Protein AF-X1NK02-F1 (afdb_monomer_lite)

Organism: NCBI:txid412755

Foldseek 3Di:
DLQVLQVVCVVVVVFVDGDDPVLSVVLVVLLVVCVVDPDPVVSLVVNLCSVCVRVRHHRPSCDPVSSVVVSVVSPPPVQDFDAAKDKDWDKDWADDDPPPAPIKIKIKIKMWGKDDPHSFKIKIKIKMKIAIPSDPCSQAFIKIKIKIWMWGDPDPFKIKIKMWMWIWGHHRNDIWIKIKIKIWIWGDPDPFKIWIWMWMWMDGPPDPGIDIDTDIDIGGDDD

Structure (mmCIF, N/CA/C/O backbone):
data_AF-X1NK02-F1
#
_entry.id   AF-X1NK02-F1
#
loop_
_atom_site.group_PDB
_atom_site.id
_atom_site.type_symbol
_atom_site.label_atom_id
_atom_site.label_alt_id
_atom_site.label_comp_id
_atom_site.label_asym_id
_atom_site.label_entity_id
_atom_site.label_seq_id
_atom_site.pdbx_PDB_ins_code
_atom_site.Cartn_x
_atom_site.Cartn_y
_atom_site.Cartn_z
_atom_site.occupancy
_atom_site.B_iso_or_equiv
_atom_site.auth_seq_id
_atom_site.auth_comp_id
_atom_site.auth_asym_id
_atom_site.auth_atom_id
_atom_site.pdbx_PDB_model_num
ATOM 1 N N . LYS A 1 1 ? -5.546 4.796 10.989 1.00 86.94 1 LYS A N 1
ATOM 2 C CA . LYS A 1 1 ? -5.969 4.549 12.393 1.00 86.94 1 LYS A CA 1
ATOM 3 C C . LYS A 1 1 ? -7.163 5.430 12.778 1.00 86.94 1 LYS A C 1
ATOM 5 O O . LYS A 1 1 ? -8.167 4.857 13.179 1.00 86.94 1 LYS A O 1
ATOM 10 N N . ALA A 1 2 ? -7.131 6.742 12.509 1.00 90.06 2 ALA A N 1
ATOM 11 C CA . ALA A 1 2 ? -8.262 7.672 12.683 1.00 90.06 2 ALA A CA 1
ATOM 12 C C . ALA A 1 2 ? -9.630 7.133 12.203 1.00 90.06 2 ALA A C 1
ATOM 14 O O . ALA A 1 2 ? -10.555 7.009 12.994 1.00 90.06 2 ALA A O 1
ATOM 15 N N . MET A 1 3 ? -9.734 6.664 10.952 1.00 89.19 3 MET A N 1
ATOM 16 C CA . MET A 1 3 ? -10.995 6.100 10.426 1.00 89.19 3 MET A CA 1
ATOM 17 C C . MET A 1 3 ? -11.525 4.880 11.205 1.00 89.19 3 MET A C 1
ATOM 19 O O . MET A 1 3 ? -12.727 4.635 11.230 1.00 89.19 3 MET A O 1
ATOM 23 N N . LYS A 1 4 ? -10.648 4.067 11.820 1.00 88.56 4 LYS A N 1
ATOM 24 C CA . LYS A 1 4 ? -11.087 2.934 12.656 1.00 88.56 4 LYS A CA 1
ATOM 25 C C . LYS A 1 4 ? -11.664 3.425 13.983 1.00 88.56 4 LYS A C 1
ATOM 27 O O . LYS A 1 4 ? -12.632 2.833 14.450 1.00 88.56 4 LYS A O 1
ATOM 32 N N . ILE A 1 5 ? -11.057 4.461 14.564 1.00 92.56 5 ILE A N 1
ATOM 33 C CA . ILE A 1 5 ? -11.533 5.110 15.790 1.00 92.56 5 ILE A CA 1
ATOM 34 C C . ILE A 1 5 ? -12.930 5.681 15.542 1.00 92.56 5 ILE A C 1
ATOM 36 O O . ILE A 1 5 ? -13.869 5.294 16.226 1.00 92.56 5 ILE A O 1
ATOM 40 N N . ASP A 1 6 ? -13.089 6.488 14.493 1.00 93.88 6 ASP A N 1
ATOM 41 C CA . ASP A 1 6 ? -14.381 7.050 14.086 1.00 93.88 6 ASP A CA 1
ATOM 42 C C . ASP A 1 6 ? -15.451 5.963 13.871 1.00 93.88 6 ASP A C 1
ATOM 44 O O . ASP A 1 6 ? -16.504 5.969 14.512 1.00 93.88 6 ASP A O 1
ATOM 48 N N . ALA A 1 7 ? -15.149 4.945 13.057 1.00 91.25 7 ALA A N 1
ATOM 49 C CA . ALA A 1 7 ? -16.084 3.850 12.805 1.00 91.25 7 ALA A CA 1
ATOM 50 C C . ALA A 1 7 ? -16.464 3.075 14.081 1.00 91.25 7 ALA A C 1
ATOM 52 O O . ALA A 1 7 ? -17.596 2.597 14.195 1.00 91.25 7 ALA A O 1
ATOM 53 N N . TYR A 1 8 ? -15.537 2.923 15.032 1.00 93.31 8 TYR A N 1
ATOM 54 C CA . TYR A 1 8 ? -15.822 2.319 16.331 1.00 93.31 8 TYR A CA 1
ATOM 55 C C . TYR A 1 8 ? -16.775 3.196 17.154 1.00 93.31 8 TYR A C 1
ATOM 57 O O . TYR A 1 8 ? -17.812 2.694 17.594 1.00 93.31 8 TYR A O 1
ATOM 65 N N . LEU A 1 9 ? -16.469 4.487 17.303 1.00 93.75 9 LEU A N 1
ATOM 66 C CA . LEU A 1 9 ? -17.239 5.423 18.125 1.00 93.75 9 LEU A CA 1
ATOM 67 C C . LEU A 1 9 ? -18.674 5.587 17.610 1.00 93.75 9 LEU A C 1
ATOM 69 O O . LEU A 1 9 ? -19.621 5.514 18.395 1.00 93.75 9 LEU A O 1
ATOM 73 N N . VAL A 1 10 ? 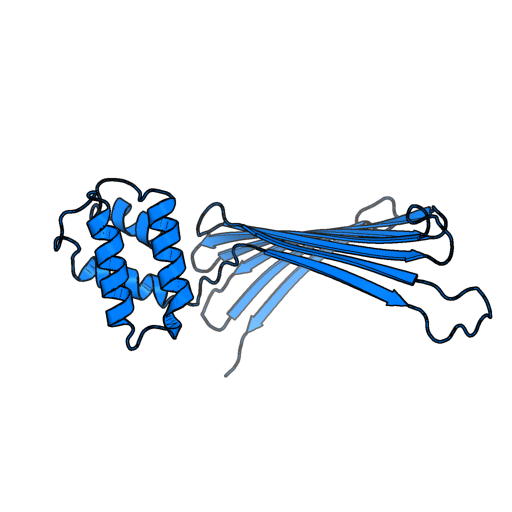-18.863 5.706 16.291 1.00 93.19 10 VAL A N 1
ATOM 74 C CA . VAL A 1 10 ? -20.203 5.746 15.678 1.00 93.19 10 VAL A CA 1
ATOM 75 C C . VAL A 1 10 ? -20.952 4.439 15.919 1.00 93.19 10 VAL A C 1
ATOM 77 O O . VAL A 1 10 ? -22.111 4.439 16.331 1.00 93.19 10 VAL A O 1
ATOM 80 N N . LYS A 1 11 ? -20.298 3.294 15.689 1.00 92.69 11 LYS A N 1
ATOM 81 C CA . LYS A 1 11 ? -20.923 1.974 15.860 1.00 92.69 11 LYS A CA 1
ATOM 82 C C . LYS A 1 11 ? -21.337 1.713 17.308 1.00 92.69 11 LYS A C 1
ATOM 84 O O . LYS A 1 11 ? -22.330 1.024 17.544 1.00 92.69 11 LYS A O 1
ATOM 89 N N . LYS A 1 12 ? -20.555 2.210 18.265 1.00 91.31 12 LYS A N 1
ATOM 90 C CA . LYS A 1 12 ? -20.831 2.113 19.699 1.00 91.31 12 LYS A CA 1
ATOM 91 C C . LYS A 1 12 ? -21.932 3.081 20.143 1.00 91.31 12 LYS A C 1
ATOM 93 O O . LYS A 1 12 ? -22.622 2.790 21.119 1.00 91.31 12 LYS A O 1
ATOM 98 N N . GLY A 1 13 ? -22.133 4.163 19.392 1.00 90.25 13 GLY A N 1
ATOM 99 C CA . GLY A 1 13 ? -23.071 5.237 19.707 1.00 90.25 13 GLY A CA 1
ATOM 100 C C . GLY A 1 13 ? -22.479 6.312 20.618 1.00 90.25 13 GLY A C 1
ATOM 101 O O . GLY A 1 13 ? -23.237 7.112 21.156 1.00 90.25 13 GLY A O 1
ATOM 102 N N . SER A 1 14 ? -21.155 6.322 20.796 1.00 92.19 14 SER A N 1
ATOM 103 C CA . SER A 1 14 ? -20.435 7.310 21.606 1.00 92.19 14 SER A CA 1
ATOM 104 C C . SER A 1 14 ? -20.436 8.686 20.943 1.00 92.19 14 SER A C 1
ATOM 106 O O . SER A 1 14 ? -20.563 9.701 21.618 1.00 92.19 14 SER A O 1
ATOM 108 N N . ILE A 1 15 ? -20.383 8.723 19.608 1.00 92.62 15 ILE A N 1
ATOM 109 C CA . ILE A 1 15 ? -20.606 9.937 18.816 1.00 92.62 15 ILE A CA 1
ATOM 110 C C . ILE A 1 15 ? -21.840 9.770 17.928 1.00 92.62 15 ILE A C 1
ATOM 112 O O . ILE A 1 15 ? -22.154 8.678 17.450 1.00 92.62 15 ILE A O 1
ATOM 116 N N . SER A 1 16 ? -22.557 10.871 17.712 1.00 89.81 16 SER A N 1
ATOM 117 C CA . SER A 1 16 ? -23.849 10.868 17.008 1.00 89.81 16 SER A CA 1
ATOM 118 C C . SER A 1 16 ? -23.751 10.756 15.480 1.00 89.81 16 SER A C 1
ATOM 120 O O . SER A 1 16 ? -24.720 10.349 14.835 1.00 89.81 16 SER A O 1
ATOM 122 N N . LYS A 1 17 ? -22.601 11.102 14.893 1.00 92.62 17 LYS A N 1
ATOM 123 C CA . LYS A 1 17 ? -22.297 10.957 13.462 1.00 92.62 17 LYS A CA 1
ATOM 124 C C . LYS A 1 17 ? -20.792 10.799 13.239 1.00 92.62 17 LYS A C 1
ATOM 126 O O . LYS A 1 17 ? -20.017 11.038 14.160 1.00 92.62 17 LYS A O 1
ATOM 131 N N . HIS A 1 18 ? -20.419 10.413 12.019 1.00 93.56 18 HIS A N 1
ATOM 132 C CA . HIS A 1 18 ? -19.021 10.343 11.594 1.00 93.56 18 HIS A CA 1
ATOM 133 C C . HIS A 1 18 ? -18.321 11.700 11.725 1.00 93.56 18 HIS A C 1
ATOM 135 O O . HIS A 1 18 ? -18.937 12.741 11.464 1.00 93.56 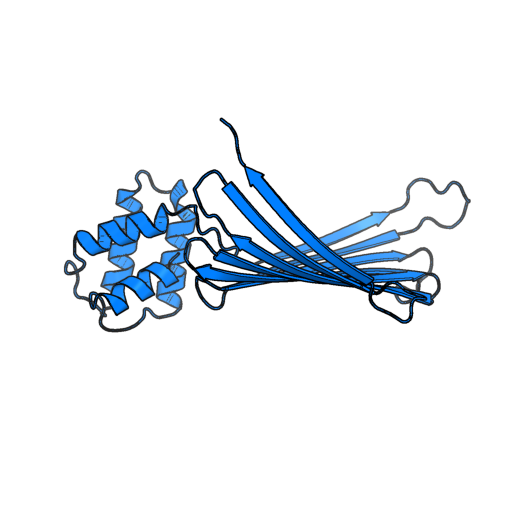18 HIS A O 1
ATOM 141 N N . LEU A 1 19 ? -17.050 11.648 12.126 1.00 93.81 19 LEU A N 1
ATOM 142 C CA . LEU A 1 19 ? -16.134 12.784 12.139 1.00 93.81 19 LEU A CA 1
ATOM 143 C C . LEU A 1 19 ? -15.945 13.333 10.719 1.00 93.81 19 LEU A C 1
ATOM 145 O O . LEU A 1 19 ? -15.939 12.567 9.752 1.00 93.81 19 LEU A O 1
ATOM 149 N N . ASP A 1 20 ? -15.808 14.653 10.595 1.00 93.56 20 ASP A N 1
ATOM 150 C CA . ASP A 1 20 ? -15.565 15.284 9.298 1.00 93.56 20 ASP A CA 1
ATOM 151 C C . ASP A 1 20 ? -14.076 15.115 8.904 1.00 93.56 20 ASP A C 1
ATOM 153 O O . ASP A 1 20 ? -13.220 14.840 9.750 1.00 93.56 20 ASP A O 1
ATOM 157 N N . ASP A 1 21 ? -13.744 15.270 7.615 1.00 89.31 21 ASP A N 1
ATOM 158 C CA . ASP A 1 21 ? -12.398 14.960 7.089 1.00 89.31 21 ASP A CA 1
ATOM 159 C C . ASP A 1 21 ? -11.273 15.719 7.817 1.00 89.31 21 ASP A C 1
ATOM 161 O O . ASP A 1 21 ? -10.218 15.149 8.087 1.00 89.31 21 ASP A O 1
ATOM 165 N N . LEU A 1 22 ? -11.515 16.977 8.204 1.00 91.81 22 LEU A N 1
ATOM 166 C CA . LEU A 1 22 ? -10.548 17.793 8.949 1.00 91.81 22 LEU A CA 1
ATOM 167 C C . LEU A 1 22 ? -10.240 17.222 10.341 1.00 91.81 22 LEU A C 1
ATOM 169 O O . LEU A 1 22 ? -9.086 17.234 10.767 1.00 91.81 22 LEU A O 1
ATOM 173 N N . ASP A 1 23 ? -11.247 16.693 11.037 1.00 94.00 23 ASP A N 1
ATOM 174 C CA . ASP A 1 23 ? -11.070 16.090 12.361 1.00 94.00 23 ASP A CA 1
ATOM 175 C C . ASP A 1 23 ? -10.334 14.748 12.238 1.00 94.00 23 ASP A C 1
ATOM 177 O O . ASP A 1 23 ? -9.454 14.425 13.038 1.00 94.00 23 ASP A O 1
ATOM 181 N N . LEU A 1 24 ? -10.650 13.973 11.193 1.00 92.44 24 LEU A N 1
ATOM 182 C CA . LEU A 1 24 ? -9.955 12.723 10.881 1.00 92.44 24 LEU A CA 1
ATOM 183 C C . LEU A 1 24 ? -8.480 12.955 10.533 1.00 92.44 24 LEU A C 1
ATOM 185 O O . LEU A 1 24 ? -7.630 12.171 10.964 1.00 92.44 24 LEU A O 1
ATOM 189 N N . GLU A 1 25 ? -8.172 14.008 9.774 1.00 90.56 25 GLU A N 1
ATOM 190 C CA . GLU A 1 25 ? -6.802 14.421 9.458 1.00 90.56 25 GLU A CA 1
ATOM 191 C C . GLU A 1 25 ? -6.047 14.875 10.711 1.00 90.56 25 GLU A C 1
ATOM 193 O O . GLU A 1 25 ? -4.913 14.440 10.913 1.00 90.56 25 GLU A O 1
ATOM 198 N N . ALA A 1 26 ? -6.679 15.662 11.589 1.00 93.56 26 ALA A N 1
ATOM 199 C CA . ALA A 1 26 ? -6.086 16.074 12.862 1.00 93.56 26 ALA A CA 1
ATOM 200 C C . ALA A 1 26 ? -5.750 14.862 13.748 1.00 93.56 26 ALA A C 1
ATOM 202 O O . ALA A 1 26 ? -4.612 14.706 14.183 1.00 93.56 26 ALA A O 1
ATOM 203 N N . ILE A 1 27 ? -6.694 13.931 13.927 1.00 94.19 27 ILE A N 1
ATOM 204 C CA . ILE A 1 27 ? -6.454 12.679 14.665 1.00 94.19 27 ILE A CA 1
ATOM 205 C C . ILE A 1 27 ? -5.318 11.872 14.022 1.00 94.19 27 ILE A C 1
ATOM 207 O O . ILE A 1 27 ? -4.486 11.297 14.722 1.00 94.19 27 ILE A O 1
ATOM 211 N N . ALA A 1 28 ? -5.278 11.782 12.690 1.00 90.50 28 ALA A N 1
ATOM 212 C CA . ALA A 1 28 ? -4.229 11.044 11.992 1.00 90.50 28 ALA A CA 1
ATOM 213 C C . ALA A 1 28 ? -2.844 11.671 12.204 1.00 90.50 28 ALA A C 1
ATOM 215 O O . ALA A 1 28 ? -1.889 10.930 12.433 1.00 90.50 28 ALA A O 1
ATOM 216 N N . TYR A 1 29 ? -2.755 13.001 12.161 1.00 91.88 29 TYR A N 1
ATOM 217 C CA . TYR A 1 29 ? -1.526 13.754 12.390 1.00 91.88 29 TYR A CA 1
ATOM 218 C C . TYR A 1 29 ? -0.974 13.537 13.804 1.00 91.88 29 TYR A C 1
ATOM 220 O O . TYR A 1 29 ? 0.214 13.251 13.964 1.00 91.88 29 TYR A O 1
ATOM 228 N N . GLU A 1 30 ? -1.833 13.594 14.823 1.00 95.12 30 GLU A N 1
ATOM 229 C CA . GLU A 1 30 ? -1.399 13.370 16.205 1.00 95.12 30 GLU A CA 1
ATOM 230 C C . GLU A 1 30 ? -0.936 11.927 16.437 1.00 95.12 30 GLU A C 1
ATOM 232 O O . GLU A 1 30 ? 0.083 11.694 17.086 1.00 95.12 30 GLU A O 1
ATOM 237 N N . ILE A 1 31 ? -1.615 10.944 15.832 1.00 91.56 31 ILE A N 1
ATOM 238 C CA . ILE A 1 31 ? -1.187 9.537 15.888 1.00 91.56 31 ILE A CA 1
ATOM 239 C C . ILE A 1 31 ? 0.177 9.332 15.209 1.00 91.56 31 ILE A C 1
ATOM 241 O O . ILE A 1 31 ? 0.985 8.548 15.705 1.00 91.56 31 ILE A O 1
ATOM 245 N N . ASP A 1 32 ? 0.437 9.989 14.076 1.00 88.38 32 ASP A N 1
ATOM 246 C CA . ASP A 1 32 ? 1.734 9.906 13.383 1.00 88.38 32 ASP A CA 1
ATOM 247 C C . ASP A 1 32 ? 2.856 10.566 14.205 1.00 88.38 32 ASP A C 1
ATOM 249 O O . ASP A 1 32 ? 4.000 10.111 14.217 1.00 88.38 32 ASP A O 1
ATOM 253 N N . SER A 1 33 ? 2.491 11.576 14.994 1.00 90.94 33 SER A N 1
ATOM 254 C CA . SER A 1 33 ? 3.384 12.311 15.890 1.00 90.94 33 SER A CA 1
ATOM 255 C C . SER A 1 33 ? 3.573 11.637 17.256 1.00 90.94 33 SER A C 1
ATOM 257 O O . SER A 1 33 ? 4.112 12.251 18.167 1.00 90.94 33 SER A O 1
ATOM 259 N N . ILE A 1 34 ? 3.207 10.360 17.435 1.00 91.50 34 ILE A N 1
ATOM 260 C CA . ILE A 1 34 ? 3.286 9.662 18.737 1.00 91.50 34 ILE A CA 1
ATOM 261 C C . ILE A 1 34 ? 4.659 9.775 19.425 1.00 91.50 34 ILE A C 1
ATOM 263 O O . ILE A 1 34 ? 4.735 9.869 20.646 1.00 91.50 34 ILE A O 1
ATOM 267 N N . ALA A 1 35 ? 5.749 9.819 18.652 1.00 89.62 35 ALA A N 1
ATOM 268 C CA . ALA A 1 35 ? 7.110 9.939 19.174 1.00 89.62 35 ALA A CA 1
ATOM 269 C C . ALA A 1 35 ? 7.439 11.325 19.766 1.00 89.62 35 ALA A C 1
ATOM 271 O O . ALA A 1 35 ? 8.477 11.471 20.410 1.00 89.62 35 ALA A O 1
ATOM 272 N N . THR A 1 36 ? 6.606 12.346 19.532 1.00 93.44 36 THR A N 1
ATOM 273 C CA . THR A 1 36 ? 6.796 13.698 20.081 1.00 93.44 36 THR A CA 1
ATOM 274 C C . THR A 1 36 ? 6.149 13.891 21.450 1.00 93.44 36 THR A C 1
ATOM 276 O O . THR A 1 36 ? 6.418 14.900 22.100 1.00 93.44 36 THR A O 1
ATOM 279 N N . TYR A 1 37 ? 5.311 12.951 21.888 1.00 94.81 37 TYR A N 1
ATOM 280 C CA . TYR A 1 37 ? 4.633 12.980 23.182 1.00 94.81 37 TYR A CA 1
ATOM 281 C C . TYR A 1 37 ? 5.499 12.354 24.284 1.00 94.81 37 TYR A C 1
ATOM 283 O O . TYR A 1 37 ? 6.221 11.387 24.041 1.00 94.81 37 TYR A O 1
ATOM 291 N N . GLU A 1 38 ? 5.436 12.901 25.504 1.00 95.38 38 GLU A N 1
ATOM 292 C CA . GLU A 1 38 ? 6.187 12.374 26.657 1.00 95.38 38 GLU A CA 1
ATOM 293 C C . GLU A 1 38 ? 5.626 11.019 27.104 1.00 95.38 38 GLU A C 1
ATOM 295 O O . GLU A 1 38 ? 6.381 10.087 27.396 1.00 95.38 38 GLU A O 1
ATOM 300 N N . THR A 1 39 ? 4.300 10.886 27.104 1.00 95.44 39 THR A N 1
ATOM 301 C CA . THR A 1 39 ? 3.603 9.640 27.405 1.00 95.44 39 THR A CA 1
ATOM 302 C C . THR A 1 39 ? 2.491 9.351 26.399 1.00 95.44 39 THR A C 1
ATOM 304 O O . THR A 1 39 ? 1.950 10.238 25.743 1.00 95.44 39 THR A O 1
ATOM 307 N N . PHE A 1 40 ? 2.099 8.078 26.300 1.00 93.62 40 PHE A N 1
ATOM 308 C CA . PHE A 1 40 ? 0.961 7.681 25.470 1.00 93.62 40 PHE A CA 1
ATOM 309 C C . PHE A 1 40 ? -0.373 8.246 25.985 1.00 93.62 40 PHE A C 1
ATOM 311 O O . PHE A 1 40 ? -1.281 8.483 25.196 1.00 93.62 40 PHE A O 1
ATOM 318 N N . ALA A 1 41 ? -0.480 8.496 27.295 1.00 94.31 41 ALA A N 1
ATOM 319 C CA . ALA A 1 41 ? -1.649 9.145 27.879 1.00 94.31 41 ALA A CA 1
ATOM 320 C C . ALA A 1 41 ? -1.805 10.585 27.367 1.00 94.31 41 ALA A C 1
ATOM 322 O O . ALA A 1 41 ? -2.913 10.964 27.012 1.00 94.31 41 ALA A O 1
ATOM 323 N N . ASP A 1 42 ? -0.701 11.327 27.215 1.00 96.06 42 ASP A N 1
ATOM 324 C CA . ASP A 1 42 ? -0.737 12.697 26.682 1.00 96.06 42 ASP A CA 1
ATOM 325 C C . ASP A 1 42 ? -1.283 12.732 25.245 1.00 96.06 42 ASP A C 1
ATOM 327 O O . ASP A 1 42 ? -2.053 13.622 24.891 1.00 96.06 42 ASP A O 1
ATOM 331 N N . LEU A 1 43 ? -0.937 11.735 24.418 1.00 96.31 43 LEU A N 1
ATOM 332 C CA . LEU A 1 43 ? -1.532 11.583 23.087 1.00 96.31 43 LEU A CA 1
ATOM 333 C C . LEU A 1 43 ? -3.040 11.309 23.184 1.00 96.31 43 LEU A C 1
ATOM 335 O O . LEU A 1 43 ? -3.821 11.908 22.449 1.00 96.31 43 LEU A O 1
ATOM 339 N N . LEU A 1 44 ? -3.461 10.390 24.058 1.00 96.00 44 LEU A N 1
ATOM 340 C CA . LEU A 1 44 ? -4.879 10.050 24.214 1.00 96.00 44 LEU A CA 1
ATOM 341 C C . LEU A 1 44 ? -5.710 11.245 24.693 1.00 96.00 44 LEU A C 1
ATOM 343 O O . LEU A 1 44 ? -6.823 11.416 24.197 1.00 96.00 44 LEU A O 1
ATOM 347 N N . ASP A 1 45 ? -5.162 12.081 25.575 1.00 95.00 45 ASP A N 1
ATOM 348 C CA . ASP A 1 45 ? -5.802 13.316 26.034 1.00 95.00 45 ASP A CA 1
ATOM 349 C C . ASP A 1 45 ? -6.014 14.291 24.861 1.00 95.00 45 ASP A C 1
ATOM 351 O O . ASP A 1 45 ? -7.124 14.783 24.663 1.00 95.00 45 ASP A O 1
ATOM 355 N N . VAL A 1 46 ? -5.002 14.496 24.006 1.00 96.31 46 VAL A N 1
ATOM 356 C CA . VAL A 1 46 ? -5.144 15.333 22.797 1.00 96.31 46 VAL A CA 1
ATOM 357 C C . VAL A 1 46 ? -6.179 14.758 21.828 1.00 96.31 46 VAL A C 1
ATOM 359 O O . VAL A 1 46 ? -7.008 15.490 21.285 1.00 96.31 46 VAL A O 1
ATOM 362 N N . LEU A 1 47 ? -6.181 13.440 21.615 1.00 95.75 47 LEU A N 1
ATOM 363 C CA . LEU A 1 47 ? -7.182 12.801 20.760 1.00 95.75 47 LEU A CA 1
ATOM 364 C C . LEU A 1 47 ? -8.598 12.954 21.325 1.00 95.75 47 LEU A C 1
ATOM 366 O O . LEU A 1 47 ? -9.534 13.190 20.558 1.00 95.75 47 LEU A O 1
ATOM 370 N N . GLN A 1 48 ? -8.759 12.844 22.645 1.00 94.75 48 GLN A N 1
ATOM 371 C CA . GLN A 1 48 ? -10.028 13.098 23.317 1.00 94.75 48 GLN A CA 1
ATOM 372 C C . GLN A 1 48 ? -10.480 14.545 23.104 1.00 94.75 48 GLN A C 1
ATOM 374 O O . GLN A 1 48 ? -11.633 14.758 22.731 1.00 94.75 48 GLN A O 1
ATOM 379 N N . GLU A 1 49 ? -9.590 15.526 23.264 1.00 94.38 49 GLU A N 1
ATOM 380 C CA . GLU A 1 49 ? -9.907 16.939 23.026 1.00 94.38 49 GLU A CA 1
ATOM 381 C C . GLU A 1 49 ? -10.379 17.196 21.588 1.00 94.38 49 GLU A C 1
ATOM 383 O O . GLU A 1 49 ? -11.371 17.900 21.389 1.00 94.38 49 GLU A O 1
ATOM 388 N N . ILE A 1 50 ? -9.728 16.594 20.585 1.00 94.44 50 ILE A N 1
ATOM 389 C CA . ILE A 1 50 ? -10.146 16.715 19.179 1.00 94.44 50 ILE A CA 1
ATOM 390 C C . ILE A 1 50 ? -11.547 16.117 18.981 1.00 94.44 50 ILE A C 1
ATOM 392 O O . ILE A 1 50 ? -12.423 16.761 18.401 1.00 94.44 50 ILE A O 1
ATOM 396 N N . ILE A 1 51 ? -11.783 14.902 19.487 1.00 94.00 51 ILE A N 1
ATOM 397 C CA . ILE A 1 51 ? -13.061 14.191 19.322 1.00 94.00 51 ILE A CA 1
ATOM 398 C C . ILE A 1 51 ? -14.200 14.941 20.021 1.00 94.00 51 ILE A C 1
ATOM 400 O O . ILE A 1 51 ? -15.265 15.140 19.433 1.00 94.00 51 ILE A O 1
ATOM 404 N N . GLU A 1 52 ? -13.995 15.383 21.258 1.00 93.19 52 GLU A N 1
ATOM 405 C CA . GLU A 1 52 ? -14.998 16.133 22.018 1.00 93.19 52 GLU A CA 1
ATOM 406 C C . GLU A 1 52 ? -15.208 17.550 21.464 1.00 93.19 52 GLU A C 1
ATOM 408 O O . GLU A 1 52 ? -16.323 18.078 21.505 1.00 93.19 52 GLU A O 1
ATOM 413 N N . GLY A 1 53 ? -14.169 18.140 20.866 1.00 90.88 53 GLY A N 1
ATOM 414 C CA . GLY A 1 53 ? -14.217 19.432 20.186 1.00 90.88 53 GLY A CA 1
ATOM 415 C C . GLY A 1 53 ? -15.127 19.465 18.953 1.00 90.88 53 GLY A C 1
ATOM 416 O O . GLY A 1 53 ? -15.606 20.538 18.584 1.00 90.88 53 GLY A O 1
ATOM 417 N N . THR A 1 54 ? -15.442 18.307 18.359 1.00 89.38 54 THR A N 1
ATOM 418 C CA . THR A 1 54 ? -16.336 18.205 17.186 1.00 89.38 54 THR A CA 1
ATOM 419 C C . THR A 1 54 ? -17.795 18.555 17.490 1.00 89.38 54 THR A C 1
ATOM 421 O O . THR A 1 54 ? -18.576 18.878 16.592 1.00 89.38 54 THR A O 1
ATOM 424 N N . GLY A 1 55 ? -18.198 18.479 18.764 1.00 86.50 55 GLY A N 1
ATOM 425 C CA . GLY A 1 55 ? -19.579 18.688 19.195 1.00 86.50 55 GLY A CA 1
ATOM 426 C C . GLY A 1 55 ? -20.529 17.526 18.881 1.00 86.50 55 GLY A C 1
ATOM 427 O O . GLY A 1 55 ? -21.740 17.671 19.067 1.00 86.50 55 GLY A O 1
ATOM 428 N N . PHE A 1 56 ? -20.027 16.370 18.420 1.00 89.25 56 PHE A N 1
ATOM 429 C CA . PHE A 1 56 ? -20.850 15.161 18.212 1.00 89.25 56 PHE A CA 1
ATOM 430 C C . PHE A 1 56 ? -21.043 14.335 19.484 1.00 89.25 56 PHE A C 1
ATOM 432 O O . PHE A 1 56 ? -21.876 13.423 19.494 1.00 89.25 56 PHE A O 1
ATOM 439 N N . ILE A 1 57 ? -20.308 14.710 20.529 1.00 89.88 57 ILE A N 1
ATOM 440 C CA . ILE A 1 57 ? -20.355 14.256 21.916 1.00 89.88 57 ILE A CA 1
ATOM 441 C C . ILE A 1 57 ? -20.123 15.486 22.809 1.00 89.88 57 ILE A C 1
ATOM 443 O O . ILE A 1 57 ? -19.563 16.485 22.348 1.00 89.88 57 ILE A O 1
ATOM 447 N N . ARG A 1 58 ? -20.590 15.478 24.062 1.00 81.62 58 ARG A N 1
ATOM 448 C CA . ARG A 1 58 ? -20.261 16.569 24.990 1.00 81.62 58 ARG A CA 1
ATOM 449 C C . ARG A 1 58 ? -18.872 16.365 25.583 1.00 81.62 58 ARG A C 1
ATOM 451 O O . ARG A 1 58 ? -18.414 15.240 25.746 1.00 81.62 58 ARG A O 1
ATOM 458 N N . VAL A 1 59 ? -18.252 17.474 25.970 1.00 80.75 59 VAL A N 1
ATOM 459 C CA . VAL A 1 59 ? -16.970 17.471 26.681 1.00 80.75 59 VAL A CA 1
ATOM 460 C C . VAL A 1 59 ? -17.076 16.632 27.959 1.00 80.75 59 VAL A C 1
ATOM 462 O O . VAL A 1 59 ? -17.989 16.845 28.764 1.00 80.75 59 VAL A O 1
ATOM 465 N N . GLY A 1 60 ? -16.150 15.691 28.132 1.00 78.31 60 GLY A N 1
ATOM 466 C CA . GLY A 1 60 ? -16.086 14.741 29.239 1.00 78.31 60 GLY A CA 1
ATOM 467 C C . GLY A 1 60 ? -17.082 13.578 29.176 1.00 78.31 60 GLY A C 1
ATOM 468 O O . GLY A 1 60 ? -17.216 12.863 30.170 1.00 78.31 60 GLY A O 1
ATOM 469 N N . GLU A 1 61 ? -17.812 13.391 28.070 1.00 84.69 61 GLU A N 1
ATOM 470 C CA . GLU A 1 61 ? -18.710 12.238 27.888 1.00 84.69 61 GLU A CA 1
ATOM 471 C C . GLU A 1 61 ? -18.049 11.065 27.147 1.00 84.69 61 GLU A C 1
ATOM 473 O O . GLU A 1 61 ? -18.657 9.994 27.082 1.00 84.69 61 GLU A O 1
ATOM 478 N N . LEU A 1 62 ? -16.822 11.217 26.628 1.00 87.88 62 LEU A N 1
ATOM 479 C CA . LEU A 1 62 ? -16.080 10.085 26.075 1.00 87.88 62 LEU A CA 1
ATOM 480 C C . LEU A 1 62 ? -15.687 9.147 27.225 1.00 87.88 62 LEU A C 1
ATOM 482 O O . LEU A 1 62 ? -14.968 9.533 28.148 1.00 87.88 62 LEU A O 1
ATOM 486 N N . ASP A 1 63 ? -16.225 7.927 27.222 1.00 88.75 63 ASP A N 1
ATOM 487 C CA . ASP A 1 63 ? -16.087 7.036 28.368 1.00 88.75 63 ASP A CA 1
ATOM 488 C C . ASP A 1 63 ? -14.715 6.332 28.409 1.00 88.75 63 ASP A C 1
ATOM 490 O O . ASP A 1 63 ? -13.965 6.265 27.433 1.00 88.75 63 ASP A O 1
ATOM 494 N N . ALA A 1 64 ? -14.368 5.774 29.571 1.00 90.00 64 ALA A N 1
ATOM 495 C CA . ALA A 1 64 ? -13.086 5.091 29.752 1.00 90.00 64 ALA A CA 1
ATOM 496 C C . ALA A 1 64 ? -12.925 3.843 28.858 1.00 90.00 64 ALA A C 1
ATOM 498 O O . ALA A 1 64 ? -11.798 3.425 28.586 1.00 90.00 64 ALA A O 1
ATOM 499 N N . LEU A 1 65 ? -14.028 3.224 28.420 1.00 91.44 65 LEU A N 1
ATOM 500 C CA . LEU A 1 65 ? -13.988 2.070 27.524 1.00 91.44 65 LEU A CA 1
ATOM 501 C C . LEU A 1 65 ? -13.647 2.508 26.096 1.00 91.44 65 LEU A C 1
ATOM 503 O O . LEU A 1 65 ? -12.905 1.807 25.409 1.00 91.44 65 LEU A O 1
ATOM 507 N N . ASP A 1 66 ? -14.147 3.663 25.672 1.00 93.31 66 ASP A N 1
ATOM 508 C CA . ASP A 1 66 ? -13.843 4.266 24.384 1.00 93.31 66 ASP A CA 1
ATOM 509 C C . ASP A 1 66 ? -12.385 4.699 24.312 1.00 93.31 66 ASP A C 1
ATOM 511 O O . ASP A 1 66 ? -11.695 4.318 23.368 1.00 93.31 66 ASP A O 1
ATOM 515 N N . ILE A 1 67 ? -11.874 5.378 25.343 1.00 93.69 67 ILE A N 1
ATOM 516 C CA . ILE A 1 67 ? -10.445 5.718 25.439 1.00 93.69 67 ILE A CA 1
ATOM 517 C C . ILE A 1 67 ? -9.570 4.459 25.385 1.00 93.69 67 ILE A C 1
ATOM 519 O O . ILE A 1 67 ? -8.587 4.411 24.644 1.00 93.69 67 ILE A O 1
ATOM 523 N N . TYR A 1 68 ? -9.947 3.405 26.116 1.00 94.25 68 TYR A N 1
ATOM 524 C CA . TYR A 1 68 ? -9.237 2.125 26.076 1.00 94.25 68 TYR A CA 1
ATOM 525 C C . TYR A 1 68 ? -9.246 1.487 24.677 1.00 94.25 68 TYR A C 1
ATOM 527 O O . TYR A 1 68 ? -8.244 0.927 24.229 1.00 94.25 68 TYR A O 1
ATOM 535 N N . GLU A 1 69 ? -10.366 1.556 23.961 1.00 93.38 69 GLU A N 1
ATOM 536 C CA . GLU A 1 69 ? -10.452 1.002 22.614 1.00 93.38 69 GLU A CA 1
ATOM 537 C C . GLU A 1 69 ? -9.649 1.829 21.601 1.00 93.38 69 GLU A C 1
ATOM 539 O O . GLU A 1 69 ? -8.987 1.255 20.735 1.00 93.38 69 GLU A O 1
ATOM 544 N N . ILE A 1 70 ? -9.652 3.158 21.732 1.00 93.94 70 ILE A N 1
ATOM 545 C CA . ILE A 1 70 ? -8.810 4.064 20.941 1.00 93.94 70 ILE A CA 1
ATOM 546 C C . ILE A 1 70 ? -7.336 3.710 21.140 1.00 93.94 70 ILE A C 1
ATOM 548 O O . ILE A 1 70 ? -6.629 3.487 20.155 1.00 93.94 70 ILE A O 1
ATOM 552 N N . ALA A 1 71 ? -6.902 3.569 22.395 1.00 93.56 71 ALA A N 1
ATOM 553 C CA . ALA A 1 71 ? -5.560 3.122 22.752 1.00 93.56 71 ALA A CA 1
ATOM 554 C C . ALA A 1 71 ? -5.200 1.810 22.044 1.00 93.56 71 ALA A C 1
ATOM 556 O O . ALA A 1 71 ? -4.208 1.742 21.317 1.00 93.56 71 ALA A O 1
ATOM 557 N N . ARG A 1 72 ? -6.075 0.801 22.136 1.00 91.75 72 ARG A N 1
ATOM 558 C CA . ARG A 1 72 ? -5.876 -0.492 21.470 1.00 91.75 72 ARG A CA 1
ATOM 559 C C . ARG A 1 72 ? -5.772 -0.373 19.947 1.00 91.75 72 ARG A C 1
ATOM 561 O O . ARG A 1 72 ? -4.975 -1.077 19.337 1.00 91.75 72 ARG A O 1
ATOM 568 N N . ILE A 1 73 ? -6.579 0.479 19.311 1.00 90.56 73 ILE A N 1
ATOM 569 C CA . ILE A 1 73 ? -6.524 0.707 17.856 1.00 90.56 73 ILE A CA 1
ATOM 570 C C . ILE A 1 73 ? -5.198 1.366 17.448 1.00 90.56 73 ILE A C 1
ATOM 572 O O . ILE A 1 73 ? -4.695 1.101 16.351 1.00 90.56 73 ILE A O 1
ATOM 576 N N . ILE A 1 74 ? -4.644 2.234 18.295 1.00 90.06 74 ILE A N 1
ATOM 577 C CA . ILE A 1 74 ? -3.373 2.909 18.031 1.00 90.06 74 ILE A CA 1
ATOM 578 C C . ILE A 1 74 ? -2.193 1.958 18.234 1.00 90.06 74 ILE A C 1
ATOM 580 O O . ILE A 1 74 ? -1.296 1.946 17.394 1.00 90.06 74 ILE A O 1
ATOM 584 N N . GLU A 1 75 ? -2.219 1.124 19.269 1.00 88.56 75 GLU A N 1
ATOM 585 C CA . GLU A 1 75 ? -1.184 0.116 19.542 1.00 88.56 75 GLU A CA 1
ATOM 586 C C . GLU A 1 75 ? -1.240 -1.092 18.590 1.00 88.56 75 GLU A C 1
ATOM 588 O O . GLU A 1 75 ? -0.294 -1.871 18.518 1.00 88.56 75 GLU A O 1
ATOM 593 N N . ASP A 1 76 ? -2.328 -1.267 17.832 1.00 80.69 76 ASP A N 1
ATOM 594 C CA . ASP A 1 76 ? -2.462 -2.355 16.861 1.00 80.69 76 ASP A CA 1
ATOM 595 C C . ASP A 1 76 ? -1.480 -2.187 15.684 1.00 80.69 76 ASP A C 1
ATOM 597 O O . ASP A 1 76 ? -1.772 -1.548 14.665 1.00 80.69 76 ASP A O 1
ATOM 601 N N . GLU A 1 77 ? -0.306 -2.805 15.817 1.00 69.06 77 GLU A N 1
ATOM 602 C CA . GLU A 1 77 ? 0.714 -2.907 14.767 1.00 69.06 77 GLU A CA 1
ATOM 603 C C . GLU A 1 77 ? 0.339 -3.906 13.664 1.0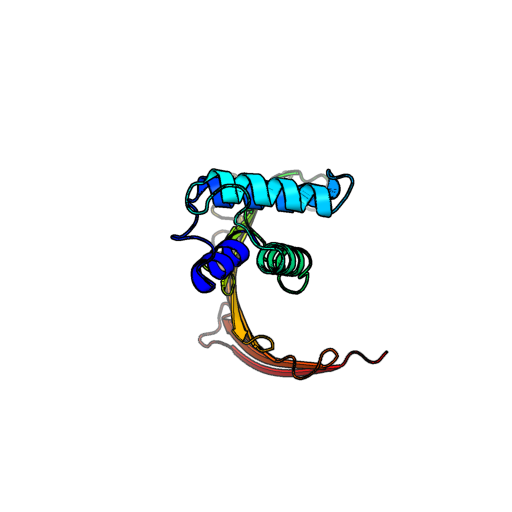0 69.06 77 GLU A C 1
ATOM 605 O O . GLU A 1 77 ? 0.928 -3.888 12.583 1.00 69.06 77 GLU A O 1
ATOM 610 N N . ASN A 1 78 ? -0.696 -4.734 13.860 1.00 60.94 78 ASN A N 1
ATOM 611 C CA . ASN A 1 78 ? -1.110 -5.707 12.843 1.00 60.94 78 ASN A CA 1
ATOM 612 C C . ASN A 1 78 ? -1.767 -5.040 11.620 1.00 60.94 78 ASN A C 1
ATOM 614 O O . ASN A 1 78 ? -2.054 -5.709 10.626 1.00 60.94 78 ASN A O 1
ATOM 618 N N . TYR A 1 79 ? -2.030 -3.728 11.679 1.00 59.09 79 TYR A N 1
ATOM 619 C CA . TYR A 1 79 ? -2.651 -2.947 10.610 1.00 59.09 79 TYR A CA 1
ATOM 620 C C . TYR A 1 79 ? -1.818 -1.724 10.225 1.00 59.09 79 TYR A C 1
ATOM 622 O O . TYR A 1 79 ? -2.255 -0.578 10.366 1.00 59.09 79 TYR A O 1
ATOM 630 N N . VAL A 1 80 ? -0.641 -1.961 9.652 1.00 63.06 80 VAL A N 1
ATOM 631 C CA . VAL A 1 80 ? 0.093 -0.909 8.944 1.00 63.06 80 VAL A CA 1
ATOM 632 C C . VAL A 1 80 ? -0.526 -0.732 7.555 1.00 63.06 80 VAL A C 1
ATOM 634 O O . VAL A 1 80 ? -0.478 -1.619 6.702 1.00 63.06 80 VAL A O 1
ATOM 637 N N . ARG A 1 81 ? -1.168 0.418 7.334 1.00 73.12 81 ARG A N 1
ATOM 638 C CA . ARG A 1 81 ? -1.638 0.861 6.017 1.00 73.12 81 ARG A CA 1
ATOM 639 C C . ARG A 1 81 ? -0.876 2.124 5.643 1.00 73.12 81 ARG A C 1
ATOM 641 O O . ARG A 1 81 ? -1.075 3.164 6.257 1.00 73.12 81 ARG A O 1
ATOM 648 N N . TYR A 1 82 ? -0.017 2.019 4.637 1.00 71.00 82 TYR A N 1
ATOM 649 C CA . TYR A 1 82 ? 0.577 3.164 3.950 1.00 71.00 82 TYR A CA 1
ATOM 650 C C . TYR A 1 82 ? -0.493 4.103 3.377 1.00 71.00 82 TYR A C 1
ATOM 652 O O . TYR A 1 82 ? -1.454 3.648 2.746 1.00 71.00 82 TYR A O 1
ATOM 660 N N . CYS A 1 83 ? -0.293 5.399 3.582 1.00 78.62 83 CYS A N 1
ATOM 661 C CA . CYS A 1 83 ? -1.070 6.479 2.987 1.00 78.62 83 CYS A CA 1
ATOM 662 C C . CYS A 1 83 ? -0.090 7.546 2.484 1.00 78.62 83 CYS A C 1
ATOM 664 O O . CYS A 1 83 ? 0.916 7.805 3.143 1.00 78.62 83 CYS A O 1
ATOM 666 N N . GLY A 1 84 ? -0.383 8.156 1.337 1.00 83.19 84 GLY A N 1
ATOM 667 C CA . GLY A 1 84 ? 0.478 9.167 0.725 1.00 83.19 84 GLY A CA 1
ATOM 668 C C . GLY A 1 84 ? 1.482 8.574 -0.260 1.00 83.19 84 GLY A C 1
ATOM 669 O O . GLY A 1 84 ? 1.360 7.425 -0.684 1.00 83.19 84 GLY A O 1
ATOM 670 N N . GLY A 1 85 ? 2.459 9.374 -0.672 1.00 89.25 85 GLY A N 1
ATOM 671 C CA . GLY A 1 85 ? 3.403 8.957 -1.697 1.00 89.25 85 GLY A CA 1
ATOM 672 C C . GLY A 1 85 ? 4.605 9.869 -1.847 1.00 89.25 85 GLY A C 1
ATOM 673 O O . GLY A 1 85 ? 4.698 10.918 -1.212 1.00 89.25 85 GLY A O 1
ATOM 674 N N . ASP A 1 86 ? 5.511 9.454 -2.719 1.00 91.50 86 ASP A N 1
ATOM 675 C CA . ASP A 1 86 ? 6.723 10.175 -3.070 1.00 91.50 86 ASP A CA 1
ATOM 676 C C . ASP A 1 86 ? 6.930 10.194 -4.584 1.00 91.50 86 ASP A C 1
ATOM 678 O O . ASP A 1 86 ? 6.498 9.291 -5.302 1.00 91.50 86 ASP A O 1
ATOM 682 N N . VAL A 1 87 ? 7.614 11.235 -5.056 1.00 95.44 87 VAL A N 1
ATOM 683 C CA . VAL A 1 87 ? 8.112 11.345 -6.428 1.00 95.44 87 VAL A CA 1
ATOM 684 C C . VAL A 1 87 ? 9.607 11.623 -6.356 1.00 95.44 87 VAL A C 1
ATOM 686 O O . VAL A 1 87 ? 10.047 12.514 -5.628 1.00 95.44 87 VAL A O 1
ATOM 689 N N . LYS A 1 88 ? 10.390 10.861 -7.115 1.00 94.69 88 LYS A N 1
ATOM 690 C CA . LYS A 1 88 ? 11.847 10.966 -7.197 1.00 94.69 88 LYS A CA 1
ATOM 691 C C . LYS A 1 88 ? 12.248 11.225 -8.640 1.00 94.69 88 LYS A C 1
ATOM 693 O O . LYS A 1 88 ? 11.718 10.610 -9.560 1.00 94.69 88 LYS A O 1
ATOM 698 N N . VAL A 1 89 ? 13.200 12.133 -8.827 1.00 93.81 89 VAL A N 1
ATOM 699 C CA . VAL A 1 89 ? 13.760 12.475 -10.138 1.00 93.81 89 VAL A CA 1
ATOM 700 C C . VAL A 1 89 ? 15.278 12.413 -10.041 1.00 93.81 89 VAL A C 1
ATOM 702 O O . VAL A 1 89 ? 15.853 12.927 -9.080 1.00 93.81 89 VAL A O 1
ATOM 705 N N . GLY A 1 90 ? 15.918 11.776 -11.017 1.00 88.25 90 GLY A N 1
ATOM 706 C CA . GLY A 1 90 ? 17.363 11.601 -11.080 1.00 88.25 90 GLY A CA 1
ATOM 707 C C . GLY A 1 90 ? 17.912 11.873 -12.475 1.00 88.25 90 GLY A C 1
ATOM 708 O O . GLY A 1 90 ? 17.234 11.676 -13.482 1.00 88.25 90 GLY A O 1
ATOM 709 N N . ILE A 1 91 ? 19.157 12.344 -12.525 1.00 87.75 91 ILE A N 1
ATOM 710 C CA . ILE A 1 91 ? 19.931 12.486 -13.758 1.00 87.75 91 ILE A CA 1
ATOM 711 C C . ILE A 1 91 ? 21.299 11.849 -13.507 1.00 87.75 91 ILE A C 1
ATOM 713 O O . ILE A 1 91 ? 21.972 12.187 -12.533 1.00 87.75 91 ILE A O 1
ATOM 717 N N . GLY A 1 92 ? 21.693 10.919 -14.368 1.00 84.00 92 GLY A N 1
ATOM 718 C CA . GLY A 1 92 ? 23.005 10.287 -14.409 1.00 84.00 92 GLY A CA 1
ATOM 719 C C . GLY A 1 92 ? 23.721 10.627 -15.710 1.00 84.00 92 GLY A C 1
ATOM 720 O O . GLY A 1 92 ? 23.087 10.938 -16.714 1.00 84.00 92 GLY A O 1
ATOM 721 N N . TYR A 1 93 ? 25.046 10.577 -15.695 1.00 80.06 93 TYR A N 1
ATOM 722 C CA . TYR A 1 93 ? 25.871 10.793 -16.878 1.00 80.06 93 TYR A CA 1
ATOM 723 C C . TYR A 1 93 ? 26.888 9.664 -16.992 1.00 80.06 93 TYR A C 1
ATOM 725 O O . TYR A 1 93 ? 27.437 9.207 -15.984 1.00 80.06 93 TYR A O 1
ATOM 733 N N . GLU A 1 94 ? 27.131 9.211 -18.212 1.00 77.56 94 GLU A N 1
ATOM 734 C CA . GLU A 1 94 ? 28.133 8.195 -18.478 1.00 77.56 94 GLU A CA 1
ATOM 735 C C . GLU A 1 94 ? 29.549 8.775 -18.340 1.00 77.56 94 GLU A C 1
ATOM 737 O O . GLU A 1 94 ? 29.886 9.836 -18.875 1.00 77.56 94 GLU A O 1
ATOM 742 N N . LEU A 1 95 ? 30.379 8.076 -17.562 1.00 77.62 95 LEU A N 1
ATOM 743 C CA . LEU A 1 95 ? 31.759 8.466 -17.260 1.00 77.62 95 LEU A CA 1
ATOM 744 C C . LEU A 1 95 ? 32.790 7.750 -18.132 1.00 77.62 95 LEU A C 1
ATOM 746 O O . LEU A 1 95 ? 33.877 8.283 -18.355 1.00 77.62 95 LEU A O 1
ATOM 750 N N . LEU A 1 96 ? 32.480 6.528 -18.557 1.00 74.12 96 LEU A N 1
ATOM 751 C CA . LEU A 1 96 ? 33.383 5.652 -19.286 1.00 74.12 96 LEU A CA 1
ATOM 752 C C . LEU A 1 96 ? 32.590 4.961 -20.383 1.00 74.12 96 LEU A C 1
ATOM 754 O O . LEU A 1 96 ? 31.820 4.057 -20.077 1.00 74.12 96 LEU A O 1
ATOM 758 N N . ASP A 1 97 ? 32.849 5.349 -21.626 1.00 68.19 97 ASP A N 1
ATOM 759 C CA . ASP A 1 97 ? 32.350 4.637 -22.792 1.00 68.19 97 ASP A CA 1
ATOM 760 C C . ASP A 1 97 ? 33.483 3.787 -23.411 1.00 68.19 97 ASP A C 1
ATOM 762 O O . ASP A 1 97 ? 34.427 4.326 -24.004 1.00 68.19 97 ASP A O 1
ATOM 766 N N . PRO A 1 98 ? 33.446 2.450 -23.256 1.00 62.03 98 PRO A N 1
ATOM 767 C CA . PRO A 1 98 ? 34.431 1.549 -23.846 1.00 62.03 98 PRO A CA 1
ATOM 768 C C . PRO A 1 98 ? 34.273 1.361 -25.367 1.00 62.03 98 PRO A C 1
ATOM 770 O O . PRO A 1 98 ? 35.178 0.802 -25.990 1.00 62.03 98 PRO A O 1
ATOM 773 N N . LEU A 1 99 ? 33.155 1.790 -25.961 1.00 74.31 99 LEU A N 1
ATOM 774 C CA . LEU A 1 99 ? 32.840 1.673 -27.388 1.00 74.31 99 LEU A CA 1
ATOM 775 C C . LEU A 1 99 ? 33.162 2.956 -28.178 1.00 74.31 99 LEU A C 1
ATOM 777 O O . LEU A 1 99 ? 33.324 2.883 -29.397 1.00 74.31 99 LEU A O 1
ATOM 781 N N . GLY A 1 100 ? 33.379 4.085 -27.493 1.00 65.81 100 GLY A N 1
ATOM 782 C CA . GLY A 1 100 ? 33.881 5.336 -28.078 1.00 65.81 100 GLY A CA 1
ATOM 783 C C . GLY A 1 100 ? 32.825 6.183 -28.797 1.00 65.81 100 GLY A C 1
ATOM 784 O O . GLY A 1 100 ? 33.173 7.000 -29.654 1.00 65.81 100 GLY A O 1
ATOM 785 N N . GLU A 1 101 ? 31.558 5.969 -28.473 1.00 70.69 101 GLU A N 1
ATOM 786 C CA . GLU A 1 101 ? 30.410 6.791 -28.834 1.00 70.69 101 GLU A CA 1
ATOM 787 C C . GLU A 1 101 ? 30.309 8.050 -27.928 1.00 70.69 101 GLU A C 1
ATOM 789 O O . GLU A 1 101 ? 31.136 8.280 -27.036 1.00 70.69 101 GLU A O 1
ATOM 794 N N . PRO A 1 102 ? 29.386 8.990 -28.212 1.00 70.81 102 PRO A N 1
ATOM 795 C CA . PRO A 1 102 ? 29.122 10.109 -27.313 1.00 70.81 102 PRO A CA 1
ATOM 796 C C . PRO A 1 102 ? 28.538 9.616 -25.986 1.00 70.81 102 PRO A C 1
ATOM 798 O O . PRO A 1 102 ? 27.569 8.876 -26.004 1.00 70.81 102 PRO A O 1
ATOM 801 N N . ASN A 1 103 ? 29.078 10.094 -24.860 1.00 68.12 103 ASN A N 1
ATOM 802 C CA . ASN A 1 103 ? 28.585 9.736 -23.527 1.00 68.12 103 ASN A CA 1
ATOM 803 C C . ASN A 1 103 ? 27.069 9.936 -23.386 1.00 68.12 103 ASN A C 1
ATOM 805 O O . ASN A 1 103 ? 26.556 11.039 -23.621 1.00 68.12 103 ASN A O 1
ATOM 809 N N . ASP A 1 104 ? 26.399 8.913 -22.868 1.00 73.94 104 ASP A N 1
ATOM 810 C CA . ASP A 1 104 ? 24.958 8.923 -22.666 1.00 73.94 104 ASP A CA 1
ATOM 811 C C . ASP A 1 104 ? 24.547 9.668 -21.387 1.00 73.94 104 ASP A C 1
ATOM 813 O O . ASP A 1 104 ? 25.228 9.653 -20.351 1.00 73.94 104 ASP A O 1
ATOM 817 N N . LEU A 1 105 ? 23.373 10.303 -21.432 1.00 78.75 105 LEU A N 1
ATOM 818 C CA . LEU A 1 105 ? 22.704 10.845 -20.249 1.00 78.75 105 LEU A CA 1
ATOM 819 C C . LEU A 1 105 ? 21.521 9.955 -19.861 1.00 78.75 105 LEU A C 1
ATOM 821 O O . LEU A 1 105 ? 20.662 9.643 -20.685 1.00 78.75 105 LEU A O 1
ATOM 825 N N . LEU A 1 106 ? 21.463 9.572 -18.588 1.00 83.25 106 LEU A N 1
ATOM 826 C CA . LEU A 1 106 ? 20.382 8.787 -18.002 1.00 83.25 106 LEU A CA 1
ATOM 827 C C . LEU A 1 106 ? 19.421 9.722 -17.267 1.00 83.25 106 LEU A C 1
ATOM 829 O O . LEU A 1 106 ? 19.813 10.394 -16.318 1.00 83.25 106 LEU A O 1
ATOM 833 N N . GLY A 1 107 ? 18.157 9.747 -17.667 1.00 87.56 107 GLY A N 1
ATOM 834 C CA . GLY A 1 107 ? 17.084 10.392 -16.908 1.00 87.56 107 GLY A CA 1
ATOM 835 C C . GLY A 1 107 ? 16.255 9.346 -16.174 1.00 87.56 107 GLY A C 1
ATOM 836 O O . GLY A 1 107 ? 15.937 8.315 -16.761 1.00 87.56 107 GLY A O 1
ATOM 837 N N . THR A 1 108 ? 15.891 9.596 -14.916 1.00 90.69 108 THR A N 1
ATOM 838 C CA . THR A 1 108 ? 14.977 8.726 -14.166 1.00 90.69 108 THR A CA 1
ATOM 839 C C . THR A 1 108 ? 13.877 9.523 -13.478 1.00 90.69 108 THR A C 1
ATOM 841 O O . THR A 1 108 ? 14.111 10.589 -12.905 1.00 90.69 108 THR A O 1
ATOM 844 N N . VAL A 1 109 ? 12.657 8.995 -13.521 1.00 93.25 109 VAL A N 1
ATOM 845 C CA . VAL A 1 109 ? 11.514 9.475 -12.741 1.00 93.25 109 VAL A CA 1
ATOM 846 C C . VAL A 1 109 ? 10.847 8.264 -12.114 1.00 93.25 109 VAL A C 1
ATOM 848 O O . VAL A 1 109 ? 10.511 7.321 -12.822 1.00 93.25 109 VAL A O 1
ATOM 851 N N . SER A 1 110 ? 10.629 8.278 -10.806 1.00 95.44 110 SER A N 1
ATOM 852 C CA . SER A 1 110 ? 9.839 7.253 -10.130 1.00 95.44 110 SER A CA 1
ATOM 853 C C . SER A 1 110 ? 8.833 7.863 -9.175 1.00 95.44 110 SER A C 1
ATOM 855 O O . SER A 1 110 ? 9.008 8.973 -8.674 1.00 95.44 110 SER A O 1
ATOM 857 N N . PHE A 1 111 ? 7.744 7.143 -8.953 1.00 96.12 111 PHE A N 1
ATOM 858 C CA . PHE A 1 111 ? 6.705 7.542 -8.027 1.00 96.12 111 PHE A CA 1
ATOM 859 C C . PHE A 1 111 ? 6.163 6.325 -7.288 1.00 96.12 111 PHE A C 1
ATOM 861 O O . PHE A 1 111 ? 6.067 5.231 -7.846 1.00 96.12 111 PHE A O 1
ATOM 868 N N . ASN A 1 112 ? 5.783 6.531 -6.034 1.00 94.44 112 ASN A N 1
ATOM 869 C CA . ASN A 1 112 ? 5.026 5.566 -5.250 1.00 94.44 112 ASN A CA 1
ATOM 870 C C . ASN A 1 112 ? 3.865 6.302 -4.608 1.00 94.44 112 ASN A C 1
ATOM 872 O O . ASN A 1 112 ? 4.034 7.408 -4.105 1.00 94.44 112 ASN A O 1
ATOM 876 N N . TYR A 1 113 ? 2.690 5.694 -4.606 1.00 93.25 113 TYR A N 1
ATOM 877 C CA . TYR A 1 113 ? 1.517 6.260 -3.973 1.00 93.25 113 TYR A CA 1
ATOM 878 C C . TYR A 1 113 ? 0.644 5.152 -3.405 1.00 93.25 113 TYR A C 1
ATOM 880 O O . TYR A 1 113 ? 0.268 4.215 -4.107 1.00 93.25 113 TYR A O 1
ATOM 888 N N . ALA A 1 114 ? 0.308 5.268 -2.130 1.00 91.56 114 ALA A N 1
ATOM 889 C CA . ALA A 1 114 ? -0.605 4.381 -1.443 1.00 91.56 114 ALA A CA 1
ATOM 890 C C . ALA A 1 114 ? -1.833 5.162 -0.982 1.00 91.56 114 ALA A C 1
ATOM 892 O O . ALA A 1 114 ? -1.727 6.236 -0.387 1.00 91.56 114 ALA A O 1
ATOM 893 N N . PHE A 1 115 ? -3.009 4.594 -1.213 1.00 87.50 115 PHE A N 1
ATOM 894 C CA . PHE A 1 115 ? -4.252 5.136 -0.685 1.00 87.50 115 PHE A CA 1
ATOM 895 C C . PHE A 1 115 ? -5.174 4.023 -0.209 1.00 87.50 115 PHE A C 1
ATOM 897 O O . PHE A 1 115 ? -5.089 2.865 -0.621 1.00 87.50 115 PHE A O 1
ATOM 904 N N . THR A 1 116 ? -6.072 4.384 0.694 1.00 85.12 116 THR A N 1
ATOM 905 C CA . THR A 1 116 ? -7.025 3.470 1.311 1.00 85.12 116 THR A CA 1
ATOM 906 C C . THR A 1 116 ? -8.421 4.061 1.189 1.00 85.12 116 THR A C 1
ATOM 908 O O . THR A 1 116 ? -8.618 5.247 1.426 1.00 85.12 116 THR A O 1
ATOM 911 N N . THR A 1 117 ? -9.393 3.251 0.771 1.00 79.62 117 THR A N 1
ATOM 912 C CA . THR A 1 117 ? -10.811 3.656 0.749 1.00 79.62 117 THR A CA 1
ATOM 913 C C . THR A 1 117 ? -11.548 3.197 2.004 1.00 79.62 117 THR A C 1
ATOM 915 O O . THR A 1 117 ? -12.561 3.773 2.382 1.00 79.62 117 THR A O 1
ATOM 918 N N . THR A 1 118 ? -11.047 2.141 2.651 1.00 81.94 118 THR A N 1
ATOM 919 C CA . THR A 1 118 ? -11.560 1.574 3.903 1.00 81.94 118 THR A CA 1
ATOM 920 C C . THR A 1 118 ? -10.398 0.957 4.683 1.00 81.94 118 THR A C 1
ATOM 922 O O . THR A 1 118 ? -9.454 0.481 4.054 1.00 81.94 118 THR A O 1
ATOM 925 N N . PRO A 1 119 ? -10.464 0.828 6.021 1.00 76.94 119 PRO A N 1
ATOM 926 C CA . PRO A 1 119 ? -9.399 0.186 6.803 1.00 76.94 119 PRO A CA 1
ATOM 927 C C . PRO A 1 119 ? -8.994 -1.224 6.327 1.00 76.94 119 PRO A C 1
ATOM 929 O O . PRO A 1 119 ? -7.886 -1.693 6.599 1.00 76.94 119 PRO A O 1
ATOM 932 N N . GLN A 1 120 ? -9.896 -1.916 5.630 1.00 84.94 120 GLN A N 1
ATOM 933 C CA . GLN A 1 120 ? -9.704 -3.255 5.089 1.00 84.94 120 GLN A CA 1
ATOM 934 C C . GLN A 1 120 ? -8.991 -3.251 3.732 1.00 84.94 120 GLN A C 1
ATOM 936 O O . GLN A 1 120 ? -8.300 -4.225 3.440 1.00 84.94 120 GLN A O 1
ATOM 941 N N . ALA A 1 121 ? -9.123 -2.183 2.942 1.00 88.75 121 ALA A N 1
ATOM 942 C CA . ALA A 1 121 ? -8.664 -2.103 1.559 1.00 88.75 121 ALA A CA 1
ATOM 943 C C . ALA A 1 121 ? -7.519 -1.097 1.377 1.00 88.75 121 ALA A C 1
ATOM 945 O O . ALA A 1 121 ? -7.587 0.037 1.854 1.00 88.75 121 ALA A O 1
ATOM 946 N N . GLN A 1 122 ? -6.497 -1.478 0.620 1.00 90.50 122 GLN A N 1
ATOM 947 C CA . GLN A 1 122 ? -5.409 -0.588 0.234 1.00 90.50 122 GLN A CA 1
ATOM 948 C C . GLN A 1 122 ? -5.055 -0.775 -1.231 1.00 90.50 122 GLN A C 1
ATOM 950 O O . GLN A 1 122 ? -4.915 -1.902 -1.698 1.00 90.50 122 GLN A O 1
ATOM 955 N N . PHE A 1 123 ? -4.863 0.345 -1.911 1.00 93.31 123 PHE A N 1
ATOM 956 C CA . PHE A 1 123 ? -4.293 0.416 -3.241 1.00 93.31 123 PHE A CA 1
ATOM 957 C C . PHE A 1 123 ? -2.873 0.960 -3.148 1.00 93.31 123 PHE A C 1
ATOM 959 O O . PHE A 1 123 ? -2.614 1.921 -2.422 1.00 93.31 123 PHE A O 1
ATOM 966 N N . LEU A 1 124 ? -1.968 0.343 -3.896 1.00 93.56 124 LEU A N 1
ATOM 967 C CA . LEU A 1 124 ? -0.596 0.786 -4.073 1.00 93.56 124 LEU A CA 1
ATOM 968 C C . LEU A 1 124 ? -0.353 0.980 -5.566 1.00 93.56 124 LEU A C 1
ATOM 970 O O . LEU A 1 124 ? -0.669 0.110 -6.369 1.00 93.56 124 LEU A O 1
ATOM 974 N N . VAL A 1 125 ? 0.203 2.121 -5.935 1.00 95.62 125 VAL A N 1
ATOM 975 C CA . VAL A 1 125 ? 0.597 2.440 -7.302 1.00 95.62 125 VAL A CA 1
ATOM 976 C C . VAL A 1 125 ? 2.065 2.804 -7.263 1.00 95.62 125 VAL A C 1
ATOM 978 O O . VAL A 1 125 ? 2.470 3.689 -6.512 1.00 95.62 125 VAL A O 1
ATOM 981 N N . GLN A 1 126 ? 2.865 2.119 -8.060 1.00 96.25 126 GLN A N 1
ATOM 982 C CA . GLN A 1 126 ? 4.286 2.387 -8.200 1.00 96.25 126 GLN A CA 1
ATOM 983 C C . GLN A 1 126 ? 4.602 2.496 -9.677 1.00 96.25 126 GLN A C 1
ATOM 985 O O . GLN A 1 126 ? 4.016 1.785 -10.495 1.00 96.25 126 GLN A O 1
ATOM 990 N N . GLY A 1 127 ? 5.534 3.366 -10.023 1.00 95.56 127 GLY A N 1
ATOM 991 C CA . GLY A 1 127 ? 6.049 3.398 -11.373 1.00 95.56 127 GLY A CA 1
ATOM 992 C C . GLY A 1 127 ? 7.424 4.019 -11.455 1.00 95.56 127 GLY A C 1
ATOM 993 O O . GLY A 1 127 ? 7.816 4.827 -10.613 1.00 95.56 127 GLY A O 1
ATOM 994 N N . ALA A 1 128 ? 8.154 3.624 -12.485 1.00 94.19 128 ALA A N 1
ATOM 995 C CA . ALA A 1 128 ? 9.473 4.126 -12.802 1.00 94.19 128 ALA A CA 1
ATOM 996 C C . ALA A 1 128 ? 9.616 4.260 -14.318 1.00 94.19 128 ALA A C 1
ATOM 998 O O . ALA A 1 128 ? 9.145 3.418 -15.074 1.00 94.19 128 ALA A O 1
ATOM 999 N N . LEU A 1 129 ? 10.259 5.335 -14.753 1.00 91.38 129 LEU A N 1
ATOM 1000 C CA . LEU A 1 129 ? 10.652 5.579 -16.129 1.00 91.38 129 LEU A CA 1
ATOM 1001 C C . LEU A 1 129 ? 12.138 5.917 -16.129 1.00 91.38 129 LEU A C 1
ATOM 1003 O O . LEU A 1 129 ? 12.551 6.874 -15.470 1.00 91.38 129 LEU A O 1
ATOM 1007 N N . SER A 1 130 ? 12.911 5.158 -16.892 1.00 87.12 130 SER A N 1
ATOM 1008 C CA . SER A 1 130 ? 14.336 5.380 -17.119 1.00 87.12 130 SER A CA 1
ATOM 1009 C C . SER A 1 130 ? 14.572 5.607 -18.607 1.00 87.12 130 SER A C 1
ATOM 1011 O O . SER A 1 130 ? 14.053 4.874 -19.445 1.00 87.12 130 SER A O 1
ATOM 1013 N N . THR A 1 131 ? 15.347 6.627 -18.959 1.00 82.50 131 THR A N 1
ATOM 1014 C CA . THR A 1 131 ? 15.590 7.015 -20.354 1.00 82.50 131 THR A CA 1
ATOM 1015 C C . THR A 1 131 ? 17.083 7.134 -20.597 1.00 82.50 131 THR A C 1
ATOM 1017 O O . THR A 1 131 ? 17.743 7.922 -19.919 1.00 82.50 131 THR A O 1
ATOM 1020 N N . LEU A 1 132 ? 17.603 6.395 -21.575 1.00 71.94 132 LEU A N 1
ATOM 1021 C CA . LEU A 1 132 ? 18.988 6.508 -22.031 1.00 71.94 132 LEU A CA 1
ATOM 1022 C C . LEU A 1 132 ? 19.012 7.440 -23.241 1.00 71.94 132 LEU A C 1
ATOM 1024 O O . LEU A 1 132 ? 18.455 7.131 -24.292 1.00 71.94 132 LEU A O 1
ATOM 1028 N N . SER A 1 133 ? 19.609 8.615 -23.070 1.00 62.69 133 SER A N 1
ATOM 1029 C CA . SER A 1 133 ? 19.721 9.634 -24.111 1.00 62.69 133 SER A CA 1
ATOM 1030 C C . SER A 1 133 ? 21.147 9.693 -24.654 1.00 62.69 133 SER A C 1
ATOM 1032 O O . SER A 1 133 ? 21.928 10.561 -24.279 1.00 62.69 133 SER A O 1
ATOM 1034 N N . GLY A 1 134 ? 21.464 8.756 -25.550 1.00 55.03 134 GLY A N 1
ATOM 1035 C CA . GLY A 1 134 ? 22.625 8.834 -26.453 1.00 55.03 134 GLY A CA 1
ATOM 1036 C C . GLY A 1 134 ? 22.326 9.523 -27.784 1.00 55.03 134 GLY A C 1
ATOM 1037 O O . GLY A 1 134 ? 23.198 10.012 -28.497 1.00 55.03 134 GLY A O 1
ATOM 1038 N N . SER A 1 135 ? 21.043 9.653 -28.116 1.00 50.19 135 SER A N 1
ATOM 1039 C CA . SER A 1 135 ? 20.545 10.498 -29.196 1.00 50.19 135 SER A CA 1
ATOM 1040 C C . SER A 1 135 ? 19.190 11.072 -28.779 1.00 50.19 135 SER A C 1
ATOM 1042 O O . SER A 1 135 ? 18.523 10.520 -27.909 1.00 50.19 135 SER A O 1
ATOM 1044 N N . TYR A 1 136 ? 18.812 12.220 -29.340 1.00 50.91 136 TYR A N 1
ATOM 1045 C CA . TYR A 1 136 ? 17.724 13.118 -28.913 1.00 50.91 136 TYR A CA 1
ATOM 1046 C C . TYR A 1 136 ? 16.287 12.539 -28.864 1.00 50.91 136 TYR A C 1
ATOM 1048 O O . TYR A 1 136 ? 15.330 13.312 -28.840 1.00 50.91 136 TYR A O 1
ATOM 1056 N N . ASP A 1 137 ? 16.091 11.221 -28.854 1.00 64.12 137 ASP A N 1
ATOM 1057 C CA . ASP A 1 137 ? 14.779 10.593 -28.977 1.00 64.12 137 ASP A CA 1
ATOM 1058 C C . ASP A 1 137 ? 14.449 9.684 -27.782 1.00 64.12 137 ASP A C 1
ATOM 1060 O O . ASP A 1 137 ? 14.574 8.461 -27.824 1.00 64.12 137 ASP A O 1
ATOM 1064 N N . ILE A 1 138 ? 13.962 10.310 -26.704 1.00 62.59 138 ILE A N 1
ATOM 1065 C CA . ILE A 1 138 ? 13.406 9.647 -25.507 1.00 62.59 138 ILE A CA 1
ATOM 1066 C C . ILE A 1 138 ? 12.293 8.644 -25.884 1.00 62.59 138 ILE A C 1
ATOM 1068 O O . ILE A 1 138 ? 12.010 7.696 -25.149 1.00 62.59 138 ILE A O 1
ATOM 1072 N N . LEU A 1 139 ? 11.666 8.817 -27.054 1.00 68.81 139 LEU A N 1
ATOM 1073 C CA . LEU A 1 139 ? 10.625 7.924 -27.555 1.00 68.81 139 LEU A CA 1
ATOM 1074 C C . LEU A 1 139 ? 11.182 6.625 -28.150 1.00 68.81 139 LEU A C 1
ATOM 1076 O O . LEU A 1 139 ? 10.392 5.733 -28.436 1.00 68.81 139 LEU A O 1
ATOM 1080 N N . ARG A 1 140 ? 12.500 6.499 -28.352 1.00 75.25 140 ARG A N 1
ATOM 1081 C CA . ARG A 1 140 ? 13.121 5.305 -28.950 1.00 75.25 140 ARG A CA 1
ATOM 1082 C C . ARG A 1 140 ? 13.786 4.378 -27.950 1.00 75.25 140 ARG A C 1
ATOM 1084 O O . ARG A 1 140 ? 13.751 3.172 -28.191 1.00 75.25 140 ARG A O 1
ATOM 1091 N N . THR A 1 141 ? 14.359 4.932 -26.879 1.00 85.56 141 THR A N 1
ATOM 1092 C CA . THR A 1 141 ? 15.104 4.163 -25.874 1.00 85.56 141 THR A CA 1
ATOM 1093 C C . THR A 1 141 ? 14.667 4.517 -24.457 1.00 85.56 141 THR A C 1
ATOM 1095 O O . THR A 1 141 ? 15.112 5.512 -23.879 1.00 85.56 141 THR A O 1
ATOM 1098 N N . HIS A 1 142 ? 13.778 3.703 -23.889 1.00 87.38 142 HIS A N 1
ATOM 1099 C CA . HIS A 1 142 ? 13.321 3.867 -22.511 1.00 87.38 142 HIS A CA 1
ATOM 1100 C C . HIS A 1 142 ? 12.907 2.542 -21.876 1.00 87.38 142 HIS A C 1
ATOM 1102 O O . HIS A 1 142 ? 12.536 1.586 -22.554 1.00 87.38 142 HIS A O 1
ATOM 1108 N N . GLU A 1 143 ? 12.914 2.533 -20.552 1.00 91.69 143 GLU A N 1
ATOM 1109 C CA . GLU A 1 143 ? 12.368 1.476 -19.717 1.00 91.69 143 GLU A CA 1
ATOM 1110 C C . GLU A 1 143 ? 11.268 2.064 -18.837 1.00 91.69 143 GLU A C 1
ATOM 1112 O O . GLU A 1 143 ? 11.472 3.077 -18.171 1.00 91.69 143 GLU A O 1
ATOM 1117 N N . LEU A 1 144 ? 10.091 1.451 -18.869 1.00 94.06 144 LEU A N 1
ATOM 1118 C CA . LEU A 1 144 ? 8.922 1.844 -18.096 1.00 94.06 144 LEU A CA 1
ATOM 1119 C C . LEU A 1 144 ? 8.461 0.657 -17.262 1.00 94.06 144 LEU A C 1
ATOM 1121 O O . LEU A 1 144 ? 8.186 -0.406 -17.807 1.00 94.06 144 LEU A O 1
ATOM 1125 N N . GLU A 1 145 ? 8.279 0.874 -15.969 1.00 96.69 145 GLU A N 1
ATOM 1126 C CA . GLU A 1 145 ? 7.684 -0.087 -15.050 1.00 96.69 145 GLU A CA 1
ATOM 1127 C C . GLU A 1 145 ? 6.499 0.556 -14.337 1.00 96.69 145 GLU A C 1
ATOM 1129 O O . GLU A 1 145 ? 6.579 1.696 -13.879 1.00 96.69 145 GLU A O 1
ATOM 1134 N N . ILE A 1 146 ? 5.383 -0.163 -14.247 1.00 97.44 146 ILE A N 1
ATOM 1135 C CA . ILE A 1 146 ? 4.194 0.243 -13.498 1.00 97.44 146 ILE A CA 1
ATOM 1136 C C . ILE A 1 146 ? 3.685 -0.968 -12.728 1.00 97.44 146 ILE A C 1
ATOM 1138 O O . ILE A 1 146 ? 3.400 -2.003 -13.324 1.00 97.44 146 ILE A O 1
ATOM 1142 N N . THR A 1 147 ? 3.494 -0.813 -11.423 1.00 97.62 147 THR A N 1
ATOM 1143 C CA . THR A 1 147 ? 2.922 -1.836 -10.548 1.00 97.62 147 THR A CA 1
ATOM 1144 C C . THR A 1 147 ? 1.699 -1.280 -9.836 1.00 97.62 147 THR A C 1
ATOM 1146 O O . THR A 1 147 ? 1.746 -0.229 -9.199 1.00 97.62 147 THR A O 1
ATOM 1149 N N . LEU A 1 148 ? 0.593 -2.007 -9.935 1.00 96.94 148 LEU A N 1
ATOM 1150 C CA . LEU A 1 148 ? -0.656 -1.757 -9.231 1.00 96.94 148 LEU A CA 1
ATOM 1151 C C . LEU A 1 148 ? -0.868 -2.889 -8.232 1.00 96.94 148 LEU A C 1
ATOM 1153 O O . LEU A 1 148 ? -0.965 -4.043 -8.629 1.00 96.94 148 LEU A O 1
ATOM 1157 N N . GLY A 1 149 ? -0.949 -2.572 -6.948 1.00 95.56 149 GLY A N 1
ATOM 1158 C CA . GLY A 1 149 ? -1.247 -3.510 -5.873 1.00 95.56 149 GLY A CA 1
ATOM 1159 C C . GLY A 1 149 ? -2.606 -3.220 -5.246 1.00 95.56 149 GLY A C 1
ATOM 1160 O O . GLY A 1 149 ? -2.981 -2.062 -5.058 1.00 95.56 149 GLY A O 1
ATOM 1161 N N . TYR A 1 150 ? -3.330 -4.271 -4.882 1.00 94.75 150 TYR A N 1
ATOM 1162 C CA . TYR A 1 150 ? -4.563 -4.209 -4.115 1.00 94.75 150 TYR A CA 1
ATOM 1163 C C . TYR A 1 150 ? -4.545 -5.242 -2.991 1.00 94.75 150 TYR A C 1
ATOM 1165 O O . TYR A 1 150 ? -4.505 -6.447 -3.234 1.00 94.75 150 TYR A O 1
ATOM 1173 N N . ASN A 1 151 ? -4.628 -4.757 -1.755 1.00 92.81 151 ASN A N 1
ATOM 1174 C CA . ASN A 1 151 ? -4.638 -5.586 -0.558 1.00 92.81 151 ASN A CA 1
ATOM 1175 C C . ASN A 1 151 ? -5.991 -5.450 0.131 1.00 92.81 151 ASN A C 1
ATOM 1177 O O . ASN A 1 151 ? -6.382 -4.346 0.518 1.00 92.81 151 ASN A O 1
ATOM 1181 N N . TYR A 1 152 ? -6.685 -6.566 0.334 1.00 92.38 152 TYR A N 1
ATOM 1182 C CA . TYR A 1 152 ? -7.993 -6.596 0.974 1.00 92.38 152 TYR A CA 1
ATOM 1183 C C . TYR A 1 152 ? -8.041 -7.606 2.113 1.00 92.38 152 TYR A C 1
ATOM 1185 O O . TYR A 1 152 ? -7.853 -8.808 1.925 1.00 92.38 152 TYR A O 1
ATOM 1193 N N . LEU A 1 153 ? -8.328 -7.119 3.31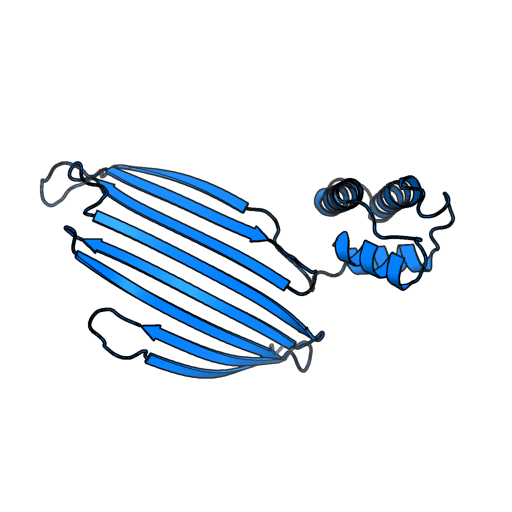5 1.00 89.94 153 LEU A N 1
ATOM 1194 C CA . LEU A 1 153 ? -8.542 -7.975 4.469 1.00 89.94 153 LEU A CA 1
ATOM 1195 C C . LEU A 1 153 ? -9.986 -8.491 4.485 1.00 89.94 153 LEU A C 1
ATOM 1197 O O . LEU A 1 153 ? -10.907 -7.769 4.864 1.00 89.94 153 LEU A O 1
ATOM 1201 N N . ILE A 1 154 ? -10.163 -9.759 4.120 1.00 90.31 154 ILE A N 1
ATOM 1202 C CA . ILE A 1 154 ? -11.469 -10.433 4.087 1.00 90.31 154 ILE A CA 1
ATOM 1203 C C . ILE A 1 154 ? -11.946 -10.734 5.513 1.00 90.31 154 ILE A C 1
ATOM 1205 O O . ILE A 1 154 ? -13.110 -10.533 5.856 1.00 90.31 154 ILE A O 1
ATOM 1209 N N . ALA A 1 155 ? -11.039 -11.224 6.356 1.00 88.31 155 ALA A N 1
ATOM 1210 C CA . ALA A 1 155 ? -11.291 -11.538 7.758 1.00 88.31 155 ALA A CA 1
ATOM 1211 C C . ALA A 1 155 ? -10.006 -11.350 8.570 1.00 88.31 155 ALA A C 1
ATOM 1213 O O . ALA A 1 155 ? -8.925 -11.267 8.002 1.00 88.31 155 ALA A O 1
ATOM 1214 N N . LYS A 1 156 ? -10.087 -11.374 9.909 1.00 83.50 156 LYS A N 1
ATOM 1215 C CA . LYS A 1 156 ? -8.924 -11.170 10.805 1.00 83.50 156 LYS A CA 1
ATOM 1216 C C . LYS A 1 156 ? -7.689 -12.030 10.483 1.00 83.50 156 LYS A C 1
ATOM 1218 O O . LYS A 1 156 ? -6.595 -11.674 10.890 1.00 83.50 156 LYS A O 1
ATOM 1223 N N . ARG A 1 157 ? -7.874 -13.172 9.819 1.00 88.88 157 ARG A N 1
ATOM 1224 C CA . ARG A 1 157 ? -6.826 -14.147 9.479 1.00 88.88 157 ARG A CA 1
ATOM 1225 C C . ARG A 1 157 ? -6.740 -14.441 7.981 1.00 88.88 157 ARG A C 1
ATOM 1227 O O . ARG A 1 157 ? -6.049 -15.379 7.608 1.00 88.88 157 ARG A O 1
ATOM 1234 N N . VAL A 1 158 ? -7.476 -13.705 7.145 1.00 93.69 158 VAL A N 1
ATOM 1235 C CA . VAL A 1 158 ? -7.580 -13.965 5.703 1.00 93.69 158 VAL A CA 1
ATOM 1236 C C . VAL A 1 158 ? -7.406 -12.664 4.938 1.00 93.69 158 VAL A C 1
ATOM 1238 O O . VAL A 1 158 ? -8.241 -11.762 5.053 1.00 93.69 158 VAL A O 1
ATOM 1241 N N . THR A 1 159 ? -6.364 -12.604 4.117 1.00 93.50 159 THR A N 1
ATOM 1242 C CA . THR A 1 159 ? -6.037 -11.444 3.286 1.00 93.50 159 THR A CA 1
ATOM 1243 C C . THR A 1 159 ? -5.914 -11.873 1.835 1.00 93.50 159 THR A C 1
ATOM 1245 O O . THR A 1 159 ? -5.275 -12.877 1.535 1.00 93.50 159 THR A O 1
ATOM 1248 N N . LEU A 1 160 ? -6.518 -11.101 0.941 1.00 95.69 160 LEU A N 1
ATOM 1249 C CA . LEU A 1 160 ? -6.308 -11.195 -0.495 1.00 95.69 160 LEU A CA 1
ATOM 1250 C C . LEU A 1 160 ? -5.298 -10.126 -0.911 1.00 95.69 160 LEU A C 1
ATOM 1252 O O . LEU A 1 160 ? -5.485 -8.949 -0.601 1.00 95.69 160 LEU A O 1
ATOM 1256 N N . PHE A 1 161 ? -4.269 -10.539 -1.633 1.00 95.56 161 PHE A N 1
ATOM 1257 C CA . PHE A 1 161 ? -3.341 -9.668 -2.337 1.00 95.56 161 PHE A CA 1
ATOM 1258 C C . PHE A 1 161 ? -3.569 -9.864 -3.828 1.00 95.56 161 PHE A C 1
ATOM 1260 O O . PHE A 1 161 ? -3.681 -10.990 -4.303 1.00 95.56 161 PHE A O 1
ATOM 1267 N N . SER A 1 162 ? -3.658 -8.777 -4.573 1.00 96.94 162 SER A N 1
ATOM 1268 C CA . SER A 1 162 ? -3.645 -8.813 -6.026 1.00 96.94 162 SER A CA 1
ATOM 1269 C C . SER A 1 162 ? -2.648 -7.788 -6.520 1.00 96.94 162 SER A C 1
ATOM 1271 O O . SER A 1 162 ? -2.601 -6.676 -5.998 1.00 96.94 162 SER A O 1
ATOM 1273 N N . SER A 1 163 ? -1.842 -8.153 -7.507 1.00 97.31 163 SER A N 1
ATOM 1274 C CA . SER A 1 163 ? -0.941 -7.206 -8.143 1.00 97.31 163 SER A CA 1
ATOM 1275 C C . SER A 1 163 ? -0.980 -7.348 -9.652 1.00 97.31 163 SER A C 1
ATOM 1277 O O . SER A 1 163 ? -1.135 -8.446 -10.175 1.00 97.31 163 SER A O 1
ATOM 1279 N N . TYR A 1 164 ? -0.848 -6.232 -10.349 1.00 97.94 164 TYR A N 1
ATOM 1280 C CA . TYR A 1 164 ? -0.609 -6.188 -11.777 1.00 97.94 164 TYR A CA 1
ATOM 1281 C C . TYR A 1 164 ? 0.660 -5.384 -12.014 1.00 97.94 164 TYR A C 1
ATOM 1283 O O . TYR A 1 164 ? 0.736 -4.229 -11.595 1.00 97.94 164 TYR A O 1
ATOM 1291 N N . SER A 1 165 ? 1.637 -5.975 -12.688 1.00 97.56 165 SER A N 1
ATOM 1292 C CA . SER A 1 165 ? 2.834 -5.282 -13.137 1.00 97.56 165 SER A CA 1
ATOM 1293 C C . SER A 1 165 ? 2.902 -5.253 -14.657 1.00 97.56 165 SER A C 1
ATOM 1295 O O . SER A 1 165 ? 2.572 -6.214 -15.355 1.00 97.56 165 SER A O 1
ATOM 1297 N N . PHE A 1 166 ? 3.331 -4.112 -15.167 1.00 97.62 166 PHE A N 1
ATOM 1298 C CA . PHE A 1 166 ? 3.622 -3.878 -16.564 1.00 97.62 166 PHE A CA 1
ATOM 1299 C C . PHE A 1 166 ? 5.048 -3.360 -16.663 1.00 97.62 166 PHE A C 1
ATOM 1301 O O . PHE A 1 166 ? 5.387 -2.374 -16.013 1.00 97.62 166 PHE A O 1
ATOM 1308 N N . SER A 1 167 ? 5.860 -4.015 -17.481 1.00 96.75 167 SER A N 1
ATOM 1309 C CA . SER A 1 167 ? 7.186 -3.537 -17.849 1.00 96.75 167 SER A CA 1
ATOM 1310 C C . SER A 1 167 ? 7.257 -3.405 -19.363 1.00 96.75 167 SER A C 1
ATOM 1312 O O . SER A 1 167 ? 6.784 -4.277 -20.093 1.00 96.75 167 SER A O 1
ATOM 1314 N N . ARG A 1 168 ? 7.831 -2.304 -19.832 1.00 94.19 168 ARG A N 1
ATOM 1315 C CA . ARG A 1 168 ? 8.146 -2.067 -21.234 1.00 94.19 168 ARG A CA 1
ATOM 1316 C C . ARG A 1 168 ? 9.596 -1.658 -21.342 1.00 94.19 168 ARG A C 1
ATOM 1318 O O . ARG A 1 168 ? 9.996 -0.646 -20.776 1.00 94.19 168 ARG A O 1
ATOM 1325 N N . GLN A 1 169 ? 10.328 -2.374 -22.177 1.00 92.56 169 GLN A N 1
ATOM 1326 C CA . GLN A 1 169 ? 11.618 -1.931 -22.682 1.00 92.56 169 GLN A CA 1
ATOM 1327 C C . GLN A 1 169 ? 11.450 -1.549 -24.147 1.00 92.56 169 GLN A C 1
ATOM 1329 O O . GLN A 1 169 ? 10.983 -2.347 -24.957 1.00 92.56 169 GLN A O 1
ATOM 1334 N N . MET A 1 170 ? 11.789 -0.314 -24.495 1.00 89.56 170 MET A N 1
ATOM 1335 C CA . MET A 1 170 ? 11.776 0.172 -25.868 1.00 89.56 170 MET A CA 1
ATOM 1336 C C . MET A 1 170 ? 13.210 0.369 -26.318 1.00 89.56 170 MET A C 1
ATOM 1338 O O . MET A 1 170 ? 13.901 1.194 -25.737 1.00 89.56 170 MET A O 1
ATOM 1342 N N . TRP A 1 171 ? 13.659 -0.408 -27.301 1.00 84.69 171 TRP A N 1
ATOM 1343 C CA . TRP A 1 171 ? 15.007 -0.313 -27.868 1.00 84.69 171 TRP A CA 1
ATOM 1344 C C . TRP A 1 171 ? 14.890 -0.028 -29.363 1.00 84.69 171 TRP A C 1
ATOM 1346 O O . TRP A 1 171 ? 14.249 -0.786 -30.092 1.00 84.69 171 TRP A O 1
ATOM 1356 N N . ASP A 1 172 ? 15.460 1.098 -29.799 1.00 83.56 172 ASP A N 1
ATOM 1357 C CA . ASP A 1 172 ? 15.355 1.616 -31.173 1.00 83.56 172 ASP A CA 1
ATOM 1358 C C . ASP A 1 172 ? 13.914 1.583 -31.724 1.00 83.56 172 ASP A C 1
ATOM 1360 O O . ASP A 1 172 ? 13.625 1.139 -32.835 1.00 83.56 172 ASP A O 1
ATOM 1364 N N . GLY A 1 173 ? 12.962 2.011 -30.891 1.00 82.75 173 GLY A N 1
ATOM 1365 C CA . GLY A 1 173 ? 11.550 2.088 -31.260 1.00 82.75 173 GLY A CA 1
ATOM 1366 C C . GLY A 1 173 ? 10.795 0.752 -31.275 1.00 82.75 173 GLY A C 1
ATOM 1367 O O . GLY A 1 173 ? 9.604 0.744 -31.589 1.00 82.75 173 GLY A O 1
ATOM 1368 N N . THR A 1 174 ? 11.434 -0.364 -30.912 1.00 88.38 174 THR A N 1
ATOM 1369 C CA . THR A 1 174 ? 10.776 -1.673 -30.797 1.00 88.38 174 THR A CA 1
ATOM 1370 C C . THR A 1 174 ? 10.383 -1.938 -29.340 1.00 88.38 174 THR A C 1
ATOM 1372 O O . THR A 1 174 ? 11.273 -2.055 -28.495 1.00 88.38 174 THR A O 1
ATOM 1375 N N . PRO A 1 175 ? 9.078 -2.022 -29.010 1.00 90.62 175 PRO A N 1
ATOM 1376 C CA . PRO A 1 175 ? 8.630 -2.291 -27.650 1.00 90.62 175 PRO A CA 1
ATOM 1377 C C . PRO A 1 175 ? 8.691 -3.786 -27.321 1.00 90.62 175 PRO A C 1
ATOM 1379 O O . PRO A 1 175 ? 8.279 -4.639 -28.109 1.00 90.62 175 PRO A O 1
ATOM 1382 N N . THR A 1 176 ? 9.166 -4.081 -26.120 1.00 94.00 176 THR A N 1
ATOM 1383 C CA . THR A 1 176 ? 9.201 -5.404 -25.502 1.00 94.00 176 THR A CA 1
ATOM 1384 C C . THR A 1 176 ? 8.398 -5.310 -24.212 1.00 94.00 176 THR A C 1
ATOM 1386 O O . THR A 1 176 ? 8.878 -4.768 -23.218 1.00 94.00 176 THR A O 1
ATOM 1389 N N . ASP A 1 177 ? 7.156 -5.790 -24.263 1.00 95.12 177 ASP A N 1
ATOM 1390 C CA . ASP A 1 177 ? 6.172 -5.629 -23.191 1.00 95.12 177 ASP A CA 1
ATOM 1391 C C . ASP A 1 177 ? 6.022 -6.923 -22.393 1.00 95.12 177 ASP A C 1
ATOM 1393 O O . ASP A 1 177 ? 5.819 -7.995 -22.966 1.00 95.12 177 ASP A O 1
ATOM 1397 N N . ILE A 1 178 ? 6.067 -6.813 -21.069 1.00 96.62 178 ILE A N 1
ATOM 1398 C CA . ILE A 1 178 ? 5.803 -7.903 -20.133 1.00 96.62 178 ILE A CA 1
ATOM 1399 C C . ILE A 1 178 ? 4.648 -7.485 -19.233 1.00 96.62 178 ILE A C 1
ATOM 1401 O O . ILE A 1 178 ? 4.684 -6.430 -18.598 1.00 96.62 178 ILE A O 1
ATOM 1405 N N . HIS A 1 179 ? 3.642 -8.348 -19.139 1.00 97.25 179 HIS A N 1
ATOM 1406 C CA . HIS A 1 179 ? 2.540 -8.188 -18.200 1.00 97.25 179 HIS A CA 1
ATOM 1407 C C . HIS A 1 179 ? 2.583 -9.316 -17.180 1.00 97.25 179 HIS A C 1
ATOM 1409 O O . HIS A 1 179 ? 2.729 -10.477 -17.559 1.00 97.25 179 HIS A O 1
ATOM 1415 N N . SER A 1 180 ? 2.410 -8.996 -15.903 1.00 97.31 180 SER A N 1
ATOM 1416 C CA . SER A 1 180 ? 2.242 -9.999 -14.853 1.00 97.31 180 SER A CA 1
ATOM 1417 C C . SER A 1 180 ? 1.035 -9.649 -13.994 1.00 97.31 180 SER A C 1
ATOM 1419 O O . SER A 1 180 ? 0.826 -8.492 -13.647 1.00 97.31 180 SER A O 1
ATOM 1421 N N . LEU A 1 181 ? 0.230 -10.646 -13.655 1.00 97.69 181 LEU A N 1
ATOM 1422 C CA . LEU A 1 181 ? -0.907 -10.533 -12.750 1.00 97.69 181 LEU A CA 1
ATOM 1423 C C . LEU A 1 181 ? -0.742 -11.600 -11.671 1.00 97.69 181 LEU A C 1
ATOM 1425 O O . LEU A 1 181 ? -0.629 -12.777 -11.997 1.00 97.69 181 LEU A O 1
ATOM 1429 N N . SER A 1 182 ? -0.759 -11.210 -10.402 1.00 97.31 182 SER A N 1
ATOM 1430 C CA . SER A 1 182 ? -0.759 -12.139 -9.275 1.00 97.31 182 SER A CA 1
ATOM 1431 C C . SER A 1 182 ? -2.016 -11.983 -8.427 1.00 97.31 182 SER A C 1
ATOM 1433 O O . SER A 1 182 ? -2.567 -10.886 -8.277 1.00 97.31 182 SER A O 1
ATOM 1435 N N . LEU A 1 183 ? -2.478 -13.102 -7.878 1.00 97.69 183 LEU A N 1
ATOM 1436 C CA . LEU A 1 183 ? -3.519 -13.171 -6.866 1.00 97.69 183 LEU A CA 1
ATOM 1437 C C . LEU A 1 183 ? -3.079 -14.150 -5.782 1.00 97.69 183 LEU A C 1
ATOM 1439 O O . LEU A 1 183 ? -3.017 -15.350 -6.035 1.00 97.69 183 LEU A O 1
ATOM 1443 N N . ASP A 1 184 ? -2.854 -13.645 -4.575 1.00 97.19 184 ASP A N 1
ATOM 1444 C CA . ASP A 1 184 ? -2.468 -14.452 -3.424 1.00 97.19 184 ASP A CA 1
ATOM 1445 C C . ASP A 1 184 ? -3.538 -14.375 -2.338 1.00 97.19 184 ASP A C 1
ATOM 1447 O O . ASP A 1 184 ? -3.870 -13.305 -1.819 1.00 97.19 184 ASP A O 1
ATOM 1451 N N . LEU A 1 185 ? -4.070 -15.530 -1.950 1.00 97.31 185 LEU A N 1
ATOM 1452 C CA . LEU A 1 185 ? -4.915 -15.672 -0.774 1.00 97.31 185 LEU A CA 1
ATOM 1453 C C . LEU A 1 185 ? -4.064 -16.171 0.392 1.00 97.31 185 LEU A C 1
ATOM 1455 O O . LEU A 1 185 ? -3.620 -17.319 0.405 1.00 97.31 185 LEU A O 1
ATOM 1459 N N . VAL A 1 186 ? -3.870 -15.314 1.390 1.00 95.75 186 VAL A N 1
ATOM 1460 C CA . VAL A 1 186 ? -3.067 -15.606 2.579 1.00 95.75 186 VAL A CA 1
ATOM 1461 C C . VAL A 1 186 ? -3.981 -15.880 3.768 1.00 95.75 186 VAL A C 1
ATOM 1463 O O . VAL A 1 186 ? -4.768 -15.026 4.178 1.00 95.75 186 VAL A O 1
ATOM 1466 N N . LEU A 1 187 ? -3.839 -17.069 4.347 1.00 94.75 187 LEU A N 1
ATOM 1467 C CA . LEU A 1 187 ? -4.493 -17.517 5.569 1.00 94.75 187 LEU A CA 1
ATOM 1468 C C . LEU A 1 187 ? -3.451 -17.657 6.686 1.00 94.75 187 LEU A C 1
ATOM 1470 O O . LEU A 1 187 ? -2.441 -18.336 6.525 1.00 94.75 187 LEU A O 1
ATOM 1474 N N . ILE A 1 188 ? -3.734 -17.072 7.846 1.00 91.62 188 ILE A N 1
ATOM 1475 C CA . ILE A 1 188 ? -2.918 -17.202 9.061 1.00 91.62 188 ILE A CA 1
ATOM 1476 C C . ILE A 1 188 ? -3.734 -18.016 10.074 1.00 91.62 188 ILE A C 1
ATOM 1478 O O . ILE A 1 188 ? -4.458 -1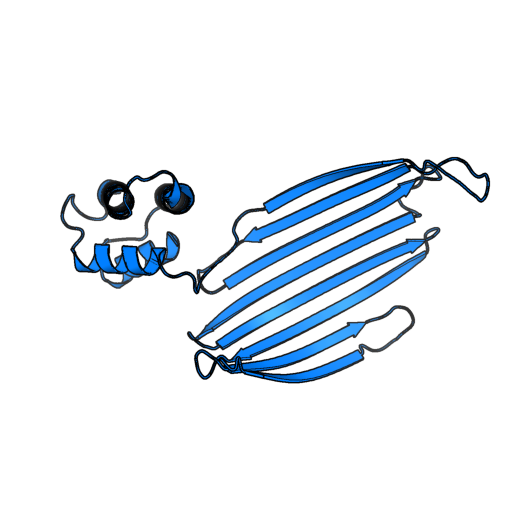7.439 10.890 1.00 91.62 188 ILE A O 1
ATOM 1482 N N . PRO A 1 189 ? -3.740 -19.363 9.991 1.00 87.69 189 PRO A N 1
ATOM 1483 C CA . PRO A 1 189 ? -4.623 -20.184 10.819 1.00 87.69 189 PRO A CA 1
ATOM 1484 C C . PRO A 1 189 ? -4.263 -20.107 12.307 1.00 87.69 189 PRO A C 1
ATOM 1486 O O . PRO A 1 189 ? -5.162 -20.162 13.146 1.00 87.69 189 PRO A O 1
ATOM 1489 N N . VAL A 1 190 ? -2.982 -19.925 12.629 1.00 87.62 190 VAL A N 1
ATOM 1490 C CA . VAL A 1 190 ? -2.424 -19.664 13.967 1.00 87.62 190 VAL A CA 1
ATOM 1491 C C . VAL A 1 190 ? -1.303 -18.629 13.835 1.00 87.62 190 VAL A C 1
ATOM 1493 O O . VAL A 1 190 ? -0.815 -18.424 12.730 1.00 87.62 190 VAL A O 1
ATOM 1496 N N . GLU A 1 191 ? -0.891 -17.984 14.929 1.00 82.12 191 GLU A N 1
ATOM 1497 C CA . GLU A 1 191 ? 0.081 -16.868 14.908 1.00 82.12 191 GLU A CA 1
ATOM 1498 C C . GLU A 1 191 ? 1.398 -17.189 14.185 1.00 82.12 191 GLU A C 1
ATOM 1500 O O . GLU A 1 191 ? 1.964 -16.315 13.541 1.00 82.12 191 GLU A O 1
ATOM 1505 N N . TYR A 1 192 ? 1.848 -18.443 14.239 1.00 86.56 192 TYR A N 1
ATOM 1506 C CA . TYR A 1 192 ? 3.154 -18.874 13.722 1.00 86.56 192 TYR A CA 1
ATOM 1507 C C . TYR A 1 192 ? 3.060 -19.627 12.393 1.00 86.56 192 TYR A C 1
ATOM 1509 O O . TYR A 1 192 ? 4.054 -20.176 11.929 1.00 86.56 192 TYR A O 1
ATOM 1517 N N . ALA A 1 193 ? 1.869 -19.727 11.800 1.00 91.44 193 ALA A N 1
ATOM 1518 C CA . ALA A 1 193 ? 1.666 -20.452 10.553 1.00 91.44 193 ALA A CA 1
ATOM 1519 C C . ALA A 1 193 ? 1.019 -19.551 9.512 1.00 91.44 193 ALA A C 1
ATOM 1521 O O . ALA A 1 193 ? 0.078 -18.811 9.798 1.00 91.44 193 ALA A O 1
ATOM 1522 N N . ARG A 1 194 ? 1.479 -19.678 8.274 1.00 93.25 194 ARG A N 1
ATOM 1523 C CA . ARG A 1 194 ? 0.941 -18.975 7.119 1.00 93.25 194 ARG A CA 1
ATOM 1524 C C . ARG A 1 194 ? 0.762 -19.962 5.978 1.00 93.25 194 ARG A C 1
ATOM 1526 O O . ARG A 1 194 ? 1.651 -20.748 5.670 1.00 93.25 194 ARG A O 1
ATOM 1533 N N . VAL A 1 195 ? -0.408 -19.910 5.363 1.00 95.81 195 VAL A N 1
ATOM 1534 C CA . VAL A 1 195 ? -0.752 -20.669 4.165 1.00 95.81 195 VAL A CA 1
ATOM 1535 C C . VAL A 1 195 ? -1.081 -19.663 3.075 1.00 95.81 195 VAL A C 1
ATOM 1537 O O . VAL A 1 195 ? -1.975 -18.841 3.260 1.00 95.81 195 VAL A O 1
ATOM 1540 N N . THR A 1 196 ? -0.376 -19.727 1.954 1.00 96.56 196 THR A N 1
ATOM 1541 C CA . THR A 1 196 ? -0.599 -18.871 0.790 1.00 96.56 196 THR A CA 1
ATOM 1542 C C . THR A 1 196 ? -1.014 -19.739 -0.386 1.00 96.56 196 THR A C 1
ATOM 1544 O O . THR A 1 196 ? -0.292 -20.659 -0.757 1.00 96.56 196 THR A O 1
ATOM 1547 N N . LEU A 1 197 ? -2.171 -19.443 -0.972 1.00 97.62 197 LEU A N 1
ATOM 1548 C CA . LEU A 1 197 ? -2.564 -19.953 -2.281 1.00 97.62 197 LEU A CA 1
ATOM 1549 C C . LEU A 1 197 ? -2.358 -18.830 -3.297 1.00 97.62 197 LEU A C 1
ATOM 1551 O O . LEU A 1 197 ? -3.101 -17.850 -3.265 1.00 97.62 197 LEU A O 1
ATOM 1555 N N . GLY A 1 198 ? -1.351 -18.973 -4.152 1.00 97.19 198 GLY A N 1
ATOM 1556 C CA . GLY A 1 198 ? -0.980 -17.998 -5.170 1.00 97.19 198 GLY A CA 1
ATOM 1557 C C . GLY A 1 198 ? -1.352 -18.462 -6.570 1.00 97.19 198 GLY A C 1
ATOM 1558 O O . GLY A 1 198 ? -1.226 -19.641 -6.904 1.00 97.19 198 GLY A O 1
ATOM 1559 N N . ILE A 1 199 ? -1.813 -17.530 -7.394 1.00 97.81 199 ILE A N 1
ATOM 1560 C CA . ILE A 1 199 ? -2.012 -17.722 -8.829 1.00 97.81 199 ILE A CA 1
ATOM 1561 C C . ILE A 1 199 ? -1.301 -16.582 -9.545 1.00 97.81 199 ILE A C 1
ATOM 1563 O O . ILE A 1 199 ? -1.563 -15.411 -9.268 1.00 97.81 199 ILE A O 1
ATOM 1567 N N . GLN A 1 200 ? -0.418 -16.924 -10.473 1.00 97.19 200 GLN A N 1
ATOM 1568 C CA . GLN A 1 200 ? 0.350 -15.975 -11.263 1.00 97.19 200 GLN A CA 1
ATOM 1569 C C . GLN A 1 200 ? 0.062 -16.191 -12.742 1.00 97.19 200 GLN A C 1
ATOM 1571 O O . GLN A 1 200 ? 0.059 -17.315 -13.237 1.00 97.19 200 GLN A O 1
ATOM 1576 N N . PHE A 1 201 ? -0.176 -15.094 -13.447 1.00 97.38 201 PHE A N 1
ATOM 1577 C CA . PHE A 1 201 ? -0.307 -15.050 -14.890 1.00 97.38 201 PHE A CA 1
ATOM 1578 C C . PHE A 1 201 ? 0.790 -14.154 -15.434 1.00 97.38 201 PHE A C 1
ATOM 1580 O O . PHE A 1 201 ? 0.958 -13.035 -14.946 1.00 97.38 201 PHE A O 1
ATOM 1587 N N . ARG A 1 202 ? 1.506 -14.599 -16.463 1.00 96.81 202 ARG A N 1
ATOM 1588 C CA . ARG A 1 202 ? 2.520 -13.774 -17.121 1.00 96.81 202 ARG A CA 1
ATOM 1589 C C . ARG A 1 202 ? 2.367 -13.839 -18.630 1.00 96.81 202 ARG A C 1
ATOM 1591 O O . ARG A 1 202 ? 2.171 -14.904 -19.202 1.00 96.81 202 ARG A O 1
ATOM 1598 N N . HIS A 1 203 ? 2.439 -12.687 -19.272 1.00 96.50 203 HIS A N 1
ATOM 1599 C CA . HIS A 1 203 ? 2.459 -12.566 -20.717 1.00 96.50 203 HIS A CA 1
ATOM 1600 C C . HIS A 1 203 ? 3.788 -11.955 -21.121 1.00 96.50 203 HIS A C 1
ATOM 1602 O O . HIS A 1 203 ? 4.073 -10.796 -20.810 1.00 96.50 203 HIS A O 1
ATOM 1608 N N . GLU A 1 204 ? 4.597 -12.761 -21.790 1.00 92.62 204 GLU A N 1
ATOM 1609 C CA . GLU A 1 204 ? 5.884 -12.358 -22.330 1.00 92.62 204 GLU A CA 1
ATOM 1610 C C . GLU A 1 204 ? 5.751 -11.987 -23.813 1.00 92.62 204 GLU A C 1
ATOM 1612 O O . GLU A 1 204 ? 4.857 -12.480 -24.512 1.00 92.62 204 GLU A O 1
ATOM 1617 N N . PRO A 1 205 ? 6.640 -11.126 -24.325 1.00 87.38 205 PRO A N 1
ATOM 1618 C CA . PRO A 1 205 ? 6.637 -10.786 -25.734 1.00 87.38 205 PRO A CA 1
ATOM 1619 C C . PRO A 1 205 ? 6.920 -12.039 -26.567 1.00 87.38 205 PRO A C 1
ATOM 1621 O O . PRO A 1 205 ? 7.642 -12.939 -26.144 1.00 87.38 205 PRO A O 1
ATOM 1624 N N . TYR A 1 206 ? 6.346 -12.087 -27.770 1.00 85.44 206 TYR A N 1
ATOM 1625 C CA . TYR A 1 206 ? 6.456 -13.205 -28.722 1.00 85.44 206 TYR A CA 1
ATOM 1626 C C . TYR A 1 206 ? 5.702 -14.494 -28.346 1.00 85.44 206 TYR A C 1
ATOM 1628 O O . TYR A 1 206 ? 5.675 -15.423 -29.155 1.00 85.44 206 TYR A O 1
ATOM 1636 N N . PHE A 1 207 ? 5.025 -14.540 -27.196 1.00 87.31 207 PHE A N 1
ATOM 1637 C CA . PHE A 1 207 ? 4.090 -15.610 -26.845 1.00 87.31 207 PHE A CA 1
ATOM 1638 C C . PHE A 1 207 ? 2.645 -15.169 -27.104 1.00 87.31 207 PHE A C 1
ATOM 1640 O O . PHE A 1 207 ? 2.289 -14.014 -26.898 1.00 87.31 207 PHE A O 1
ATOM 1647 N N . LEU A 1 208 ? 1.810 -16.088 -27.602 1.00 84.88 208 LEU A N 1
ATOM 1648 C CA . LEU A 1 208 ? 0.383 -15.828 -27.857 1.00 84.88 208 LEU A CA 1
ATOM 1649 C C . LEU A 1 208 ? -0.494 -16.065 -26.622 1.00 84.88 208 LEU A C 1
ATOM 1651 O O . LEU A 1 208 ? -1.626 -15.588 -26.564 1.00 84.88 208 LEU A O 1
ATOM 1655 N N . GLU A 1 209 ? 0.003 -16.842 -25.665 1.00 92.00 209 GLU A N 1
ATOM 1656 C CA . GLU A 1 209 ? -0.744 -17.306 -24.502 1.00 92.00 209 GLU A CA 1
ATOM 1657 C C . GLU A 1 209 ? -0.097 -16.788 -23.218 1.00 92.00 209 GLU A C 1
ATOM 1659 O O . GLU A 1 209 ? 1.112 -16.566 -23.153 1.00 92.00 209 GLU A O 1
ATOM 1664 N N . TRP A 1 210 ? -0.916 -16.613 -22.185 1.00 94.75 210 TRP A N 1
ATOM 1665 C CA . TRP A 1 210 ? -0.438 -16.316 -20.840 1.00 94.75 210 TRP A CA 1
ATOM 1666 C C . TRP A 1 210 ? 0.095 -17.594 -20.197 1.00 94.75 210 TRP A C 1
ATOM 1668 O O . TRP A 1 210 ? -0.608 -18.609 -20.183 1.00 94.75 210 TRP A O 1
ATOM 1678 N N . SER A 1 211 ? 1.288 -17.536 -19.607 1.00 95.44 211 SER A N 1
ATOM 1679 C CA . SER A 1 211 ? 1.723 -18.569 -18.670 1.00 95.44 211 SER A CA 1
ATOM 1680 C C . SER A 1 211 ? 0.888 -18.472 -17.397 1.00 95.44 211 SER A C 1
ATOM 1682 O O . SER A 1 211 ? 0.467 -17.381 -17.004 1.00 95.44 211 SER A O 1
ATOM 1684 N N . GLN A 1 212 ? 0.608 -19.619 -16.784 1.00 96.00 212 GLN A N 1
ATOM 1685 C CA . GLN A 1 212 ? -0.201 -19.722 -15.575 1.00 96.00 212 GLN A CA 1
ATOM 1686 C C . GLN A 1 212 ? 0.519 -20.623 -14.591 1.00 96.00 212 GLN A C 1
ATOM 1688 O O . GLN A 1 212 ? 0.759 -21.790 -14.897 1.00 96.00 212 GLN A O 1
ATOM 1693 N N . ASP A 1 213 ? 0.797 -20.093 -13.411 1.00 96.31 213 ASP A N 1
ATOM 1694 C CA . ASP A 1 213 ? 1.439 -20.821 -12.330 1.00 96.31 213 ASP A CA 1
ATOM 1695 C C . ASP A 1 213 ? 0.548 -20.758 -11.090 1.00 96.31 213 ASP A C 1
ATOM 1697 O O . ASP A 1 213 ? 0.005 -19.709 -10.741 1.00 96.31 213 ASP A O 1
ATOM 1701 N N . ILE A 1 214 ? 0.358 -21.907 -10.442 1.00 96.62 214 ILE A N 1
ATOM 1702 C CA . ILE A 1 214 ? -0.419 -22.028 -9.207 1.00 96.62 214 ILE A CA 1
ATOM 1703 C C . ILE A 1 214 ? 0.515 -22.564 -8.134 1.00 96.62 214 ILE A C 1
ATOM 1705 O O . ILE A 1 214 ? 1.093 -23.640 -8.289 1.00 96.62 214 ILE A O 1
ATOM 1709 N N . GLU A 1 215 ? 0.623 -21.836 -7.031 1.00 96.00 215 GLU A N 1
ATOM 1710 C CA . GLU A 1 215 ? 1.484 -22.183 -5.910 1.00 96.00 215 GLU A CA 1
ATOM 1711 C C . GLU A 1 215 ? 0.662 -22.344 -4.629 1.00 96.00 215 GLU A C 1
ATOM 1713 O O . GLU A 1 215 ? -0.225 -21.547 -4.324 1.00 96.00 215 GLU A O 1
ATOM 1718 N N . LEU A 1 216 ? 0.976 -23.381 -3.852 1.00 96.44 216 LEU A N 1
ATOM 1719 C CA . LEU A 1 216 ? 0.525 -23.517 -2.473 1.00 96.44 216 LEU A CA 1
ATOM 1720 C C . LEU A 1 216 ? 1.756 -23.515 -1.570 1.00 96.44 216 LEU A C 1
ATOM 1722 O O . LEU A 1 216 ? 2.496 -24.498 -1.523 1.00 96.44 216 LEU A O 1
ATOM 1726 N N . LEU A 1 217 ? 1.941 -22.429 -0.829 1.00 95.88 217 LEU A N 1
ATOM 1727 C CA . LEU A 1 217 ? 3.030 -22.272 0.123 1.00 95.88 217 LEU A CA 1
ATOM 1728 C C . LEU A 1 217 ? 2.499 -22.420 1.548 1.00 95.88 217 LEU A C 1
ATOM 1730 O O . LEU A 1 217 ? 1.506 -21.802 1.927 1.00 95.88 217 LEU A O 1
ATOM 1734 N N . ILE A 1 218 ? 3.185 -23.223 2.357 1.00 95.00 218 ILE A N 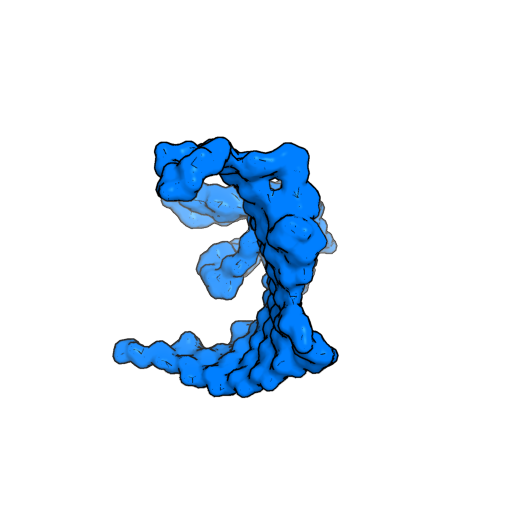1
ATOM 1735 C CA . ILE A 1 218 ? 2.937 -23.330 3.794 1.00 95.00 218 ILE A CA 1
ATOM 1736 C C . ILE A 1 218 ? 4.244 -22.970 4.488 1.00 95.00 218 ILE A C 1
ATOM 1738 O O . ILE A 1 218 ? 5.236 -23.682 4.344 1.00 95.00 218 ILE A O 1
ATOM 1742 N N . SER A 1 219 ? 4.247 -21.870 5.233 1.00 91.81 219 SER A N 1
ATOM 1743 C CA . SER A 1 219 ? 5.387 -21.443 6.040 1.00 91.81 219 SER A CA 1
ATOM 1744 C C . SER A 1 219 ? 5.016 -21.464 7.517 1.00 91.81 219 SER A C 1
ATOM 1746 O O . SER A 1 219 ? 3.897 -21.113 7.901 1.00 91.81 219 SER A O 1
ATOM 1748 N N . MET A 1 220 ? 5.959 -21.885 8.351 1.00 91.12 220 MET A N 1
ATOM 1749 C CA . MET A 1 220 ? 5.790 -21.921 9.796 1.00 91.12 220 MET A CA 1
ATOM 1750 C C . MET A 1 220 ? 7.053 -21.374 10.446 1.00 91.12 220 MET A C 1
ATOM 1752 O O . MET A 1 220 ? 8.144 -21.865 10.157 1.00 91.12 220 MET A O 1
ATOM 1756 N N . ASP A 1 221 ? 6.894 -20.379 11.309 1.00 83.69 221 ASP A N 1
ATOM 1757 C CA . ASP A 1 221 ? 7.999 -19.854 12.100 1.00 83.69 221 ASP A CA 1
ATOM 1758 C C . ASP A 1 221 ? 8.183 -20.764 13.315 1.00 83.69 221 ASP A C 1
ATOM 1760 O O . ASP A 1 221 ? 7.314 -20.877 14.184 1.00 83.69 221 ASP A O 1
ATOM 1764 N N . LEU A 1 222 ? 9.305 -21.481 13.330 1.00 73.06 222 LEU A N 1
ATOM 1765 C CA . LEU A 1 222 ? 9.721 -22.319 14.447 1.00 73.06 222 LEU A CA 1
ATOM 1766 C C . LEU A 1 222 ? 10.675 -21.494 15.313 1.00 73.06 222 LEU A C 1
ATOM 1768 O O . LEU A 1 222 ? 11.731 -21.083 14.836 1.00 73.06 222 LEU A O 1
ATOM 1772 N N . LEU A 1 223 ? 10.249 -21.238 16.553 1.00 61.09 223 LEU A N 1
ATOM 1773 C CA . LEU A 1 223 ? 11.046 -20.618 17.618 1.00 61.09 223 LEU A CA 1
ATOM 1774 C C . LEU A 1 223 ? 12.405 -21.306 17.811 1.00 61.09 223 LEU A C 1
ATOM 1776 O O . LEU A 1 223 ? 12.439 -22.560 17.791 1.00 61.09 223 LEU A O 1
#

Secondary structure (DSSP, 8-state):
-HHHHHHHHHHHTSSSSPPPHHHHHHHHHHHHTGGGSSSHHHHHHHHHHHHHHTSSS-TT-S-HHHHHHHHHHHH-TT-----EEEEEEEEEE-S--SS-SPPPEEEEEEEEEEEEEETTEEEEEEEEEEEEESSS-TTTSEEEEEEEEEEEEEETTEEEEEEEEEEEEEETTEEEEEEEEEEEEEEEEETTEEEEEEEEEEE-TT-SS-EEEEEEEEEE---

pLDDT: mean 88.57, std 9.65, range [50.19, 97.94]

Radius of gyration: 24.33 Å; chains: 1; bounding box: 58×43×61 Å

Sequence (223 aa):
KAMKIDAYLVKKGSISKHLDDLDLEAIAYEIDSIATYETFADLLDVLQEIIEGTGFIRVGELDALDIYEIARIIEDENYVRYCGGDVKVGIGYELLDPLGEPNDLLGTVSFNYAFTTTPQAQFLVQGALSTLSGSYDILRTHELEITLGYNYLIAKRVTLFSSYSFSRQMWDGTPTDIHSLSLDLVLIPVEYARVTLGIQFRHEPYFLEWSQDIELLISMDLL